Protein AF-A0A1J5NX04-F1 (afdb_monomer_lite)

Structure (mmCIF, N/CA/C/O backbone):
data_AF-A0A1J5NX04-F1
#
_entry.id   AF-A0A1J5NX04-F1
#
loop_
_atom_site.group_PDB
_atom_site.id
_atom_site.type_symbol
_atom_site.label_atom_id
_atom_site.label_alt_id
_atom_site.label_comp_id
_atom_site.label_asym_id
_atom_site.label_entity_id
_atom_site.label_seq_id
_atom_site.pdbx_PDB_ins_code
_atom_site.Cartn_x
_atom_site.Cartn_y
_atom_site.Cartn_z
_atom_site.occupancy
_atom_site.B_iso_or_equiv
_atom_site.auth_seq_id
_atom_site.auth_comp_id
_atom_site.auth_asym_id
_atom_site.auth_atom_id
_atom_site.pdbx_PDB_model_num
ATOM 1 N N . MET A 1 1 ? -6.280 16.017 -0.930 1.00 53.91 1 MET A N 1
ATOM 2 C CA . MET A 1 1 ? -5.354 16.334 -2.047 1.00 53.91 1 MET A CA 1
ATOM 3 C C . MET A 1 1 ? -6.090 16.039 -3.353 1.00 53.91 1 MET A C 1
ATOM 5 O O . MET A 1 1 ? -6.851 15.087 -3.357 1.00 53.91 1 MET A O 1
ATOM 9 N N . PHE A 1 2 ? -5.974 16.855 -4.407 1.00 63.88 2 PHE A N 1
ATOM 10 C CA . PHE A 1 2 ? -6.762 16.736 -5.662 1.00 63.88 2 PHE A CA 1
ATOM 11 C C . PHE A 1 2 ? -8.301 16.775 -5.528 1.00 63.88 2 PHE A C 1
ATOM 13 O O . PHE A 1 2 ? -9.007 16.294 -6.404 1.00 63.88 2 PHE A O 1
ATOM 20 N N . GLY A 1 3 ? -8.837 17.339 -4.442 1.00 68.88 3 GLY A N 1
ATOM 21 C CA . GLY A 1 3 ? -10.289 17.465 -4.245 1.00 68.88 3 GLY A CA 1
ATOM 22 C C . GLY A 1 3 ? -11.027 16.170 -3.881 1.00 68.88 3 GLY A C 1
ATOM 23 O O . GLY A 1 3 ? -12.219 16.233 -3.603 1.00 68.88 3 GLY A O 1
ATOM 24 N N . ALA A 1 4 ? -10.340 15.023 -3.823 1.00 79.12 4 ALA A N 1
ATOM 25 C CA . ALA A 1 4 ? -10.936 13.789 -3.326 1.00 79.12 4 ALA A CA 1
ATOM 26 C C . ALA A 1 4 ? -11.028 13.789 -1.796 1.00 79.12 4 ALA A C 1
ATOM 28 O O . ALA A 1 4 ? -10.157 14.305 -1.086 1.00 79.12 4 ALA A O 1
ATOM 29 N N . ASP A 1 5 ? -12.097 13.177 -1.307 1.00 87.00 5 ASP A N 1
ATOM 30 C CA . ASP A 1 5 ? -12.452 13.078 0.101 1.00 87.00 5 ASP A CA 1
ATOM 31 C C . ASP A 1 5 ? -13.082 11.705 0.397 1.00 87.00 5 ASP A C 1
ATOM 33 O O . ASP A 1 5 ? -13.092 10.796 -0.437 1.00 87.00 5 ASP A O 1
ATOM 37 N N . ALA A 1 6 ? -13.619 11.538 1.603 1.00 90.94 6 ALA A N 1
ATOM 38 C CA . ALA A 1 6 ? -14.271 10.299 2.011 1.00 90.94 6 ALA A CA 1
ATOM 39 C C . ALA A 1 6 ? -15.499 9.929 1.152 1.00 90.94 6 ALA A C 1
ATOM 41 O O . ALA A 1 6 ? -15.881 8.759 1.118 1.00 90.94 6 ALA A O 1
ATOM 42 N N . SER A 1 7 ? -16.144 10.888 0.477 1.00 93.19 7 SER A N 1
ATOM 43 C CA . SER A 1 7 ? -17.283 10.601 -0.403 1.00 93.19 7 SER A CA 1
ATOM 44 C C . SER A 1 7 ? -16.832 9.893 -1.682 1.00 93.19 7 SER A C 1
ATOM 46 O O . SER A 1 7 ? -17.434 8.891 -2.062 1.00 93.19 7 SER A O 1
ATOM 48 N N . HIS A 1 8 ? -15.707 10.319 -2.263 1.00 93.75 8 HIS A N 1
ATOM 49 C CA . HIS A 1 8 ? -15.108 9.691 -3.444 1.00 93.75 8 HIS A CA 1
ATOM 50 C C . HIS A 1 8 ? -14.644 8.258 -3.153 1.00 93.75 8 HIS A C 1
ATOM 52 O O . HIS A 1 8 ? -14.870 7.349 -3.957 1.00 93.75 8 HIS A O 1
ATOM 58 N N . LEU A 1 9 ? -14.055 8.034 -1.970 1.00 94.44 9 LEU A N 1
ATOM 59 C CA . LEU A 1 9 ? -13.719 6.687 -1.509 1.00 94.44 9 LEU A CA 1
ATOM 60 C C . LEU A 1 9 ? -14.971 5.802 -1.456 1.00 94.44 9 LEU A C 1
ATOM 62 O O . LEU A 1 9 ? -14.966 4.707 -2.010 1.00 94.44 9 LEU A O 1
ATOM 66 N N . ARG A 1 10 ? -16.052 6.273 -0.817 1.00 95.75 10 ARG A N 1
ATOM 67 C CA . ARG A 1 10 ? -17.304 5.505 -0.696 1.00 95.75 10 ARG A CA 1
ATOM 68 C C . ARG A 1 10 ? -17.903 5.169 -2.058 1.00 95.75 10 ARG A C 1
ATOM 70 O O . ARG A 1 10 ? -18.235 4.014 -2.288 1.00 95.75 10 ARG A O 1
ATOM 77 N N . GLN A 1 11 ? -17.946 6.132 -2.977 1.00 94.69 11 GLN A N 1
ATOM 78 C CA . GLN A 1 11 ? -18.421 5.907 -4.347 1.00 94.69 11 GLN A CA 1
ATOM 79 C C . GLN A 1 11 ? -17.613 4.822 -5.068 1.00 94.69 11 GLN A C 1
ATOM 81 O O . GLN A 1 11 ? -18.185 3.931 -5.693 1.00 94.69 11 GLN A O 1
ATOM 86 N N . THR A 1 12 ? -16.284 4.858 -4.945 1.00 94.19 12 THR A N 1
ATOM 87 C CA . THR A 1 12 ? -15.406 3.848 -5.555 1.00 94.19 12 THR A CA 1
ATOM 88 C C . THR A 1 12 ? -15.617 2.474 -4.927 1.00 94.19 12 THR A C 1
ATOM 90 O O . THR A 1 12 ? -15.709 1.472 -5.632 1.00 94.19 12 THR A O 1
ATOM 93 N N . ILE A 1 13 ? -15.763 2.414 -3.603 1.00 96.12 13 ILE A N 1
ATOM 94 C CA . ILE A 1 13 ? -16.069 1.178 -2.879 1.00 96.12 13 ILE A CA 1
ATOM 95 C C . ILE A 1 13 ? -17.407 0.589 -3.335 1.00 96.12 13 ILE A C 1
ATOM 97 O O . ILE A 1 13 ? -17.491 -0.616 -3.570 1.00 96.12 13 ILE A O 1
ATOM 101 N N . ASP A 1 14 ? -18.442 1.411 -3.492 1.00 96.56 14 ASP A N 1
ATOM 102 C CA . ASP A 1 14 ? -19.759 0.956 -3.941 1.00 96.56 14 ASP A CA 1
ATOM 103 C C . ASP A 1 14 ? -19.719 0.460 -5.391 1.00 96.56 14 ASP A C 1
ATOM 105 O O . ASP A 1 14 ? -20.312 -0.574 -5.709 1.00 96.56 14 ASP A O 1
ATOM 109 N N . LEU A 1 15 ? -18.932 1.110 -6.254 1.00 94.62 15 LEU A N 1
ATOM 110 C CA . LEU A 1 15 ? -18.666 0.623 -7.605 1.00 94.62 15 LEU A CA 1
ATOM 111 C C . LEU A 1 15 ? -17.981 -0.750 -7.584 1.00 94.62 15 LEU A C 1
ATOM 113 O O . LEU A 1 15 ? -18.417 -1.663 -8.285 1.00 94.62 15 LEU A O 1
ATOM 117 N N . VAL A 1 16 ? -16.950 -0.934 -6.761 1.00 95.31 16 VAL A N 1
ATOM 118 C CA . VAL A 1 16 ? -16.246 -2.219 -6.630 1.00 95.31 16 VAL A CA 1
ATOM 119 C C . VAL A 1 16 ? -17.168 -3.310 -6.062 1.00 95.31 16 VAL A C 1
ATOM 121 O O . VAL A 1 16 ? -17.204 -4.428 -6.583 1.00 95.31 16 VAL A O 1
ATOM 124 N N . ARG A 1 17 ? -18.011 -2.977 -5.078 1.00 96.94 17 ARG A N 1
ATOM 125 C CA . ARG A 1 17 ? -19.049 -3.877 -4.544 1.00 96.94 17 ARG A CA 1
ATOM 126 C C . ARG A 1 17 ? -20.082 -4.268 -5.594 1.00 96.94 17 ARG A C 1
ATOM 128 O O . ARG A 1 17 ? -20.452 -5.438 -5.660 1.00 96.94 17 ARG A O 1
ATOM 135 N N . SER A 1 18 ? -20.491 -3.341 -6.463 1.00 96.56 18 SER A N 1
ATOM 136 C CA . SER A 1 18 ? -21.425 -3.626 -7.566 1.00 96.56 18 SER A CA 1
ATOM 137 C C . SER A 1 18 ? -20.877 -4.657 -8.565 1.00 96.56 18 SER A C 1
ATOM 139 O O . SER A 1 18 ? -21.641 -5.352 -9.231 1.00 96.56 18 SER A O 1
ATOM 141 N N . ARG A 1 19 ? -19.547 -4.814 -8.629 1.00 95.44 19 ARG A N 1
ATOM 142 C CA . ARG A 1 19 ? -18.850 -5.830 -9.437 1.00 95.44 19 ARG A CA 1
ATOM 143 C C . ARG A 1 19 ? -18.683 -7.171 -8.708 1.00 95.44 19 ARG A C 1
ATOM 145 O O . ARG A 1 19 ? -18.006 -8.061 -9.226 1.00 95.44 19 ARG A O 1
ATOM 152 N N . GLY A 1 20 ? -19.284 -7.323 -7.527 1.00 95.81 20 GLY A N 1
ATOM 153 C CA . GLY A 1 20 ? -19.265 -8.550 -6.731 1.00 95.81 20 GLY A CA 1
ATOM 154 C C . GLY A 1 20 ? -18.028 -8.716 -5.846 1.00 95.81 20 GLY A C 1
ATOM 155 O O . GLY A 1 20 ? -17.725 -9.837 -5.445 1.00 95.81 20 GLY A O 1
ATOM 156 N N . VAL A 1 21 ? -17.287 -7.641 -5.557 1.00 96.81 21 VAL A N 1
ATOM 157 C CA . VAL A 1 21 ? -16.108 -7.693 -4.677 1.00 96.81 21 VAL A CA 1
ATOM 158 C C . VAL A 1 21 ? -16.446 -7.140 -3.305 1.00 96.81 21 VAL A C 1
ATOM 160 O O . VAL A 1 21 ? -16.849 -5.988 -3.163 1.00 96.8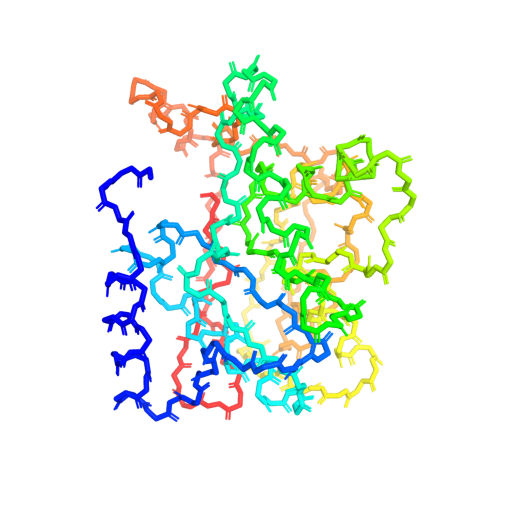1 21 VAL A O 1
ATOM 163 N N . THR A 1 22 ? -16.235 -7.948 -2.271 1.00 97.38 22 THR A N 1
ATOM 164 C CA . THR A 1 22 ? -16.376 -7.487 -0.891 1.00 97.38 22 THR A CA 1
ATOM 165 C C . THR A 1 22 ? -15.287 -6.469 -0.569 1.00 97.38 22 THR A C 1
ATOM 167 O O . THR A 1 22 ? -14.100 -6.749 -0.708 1.00 97.38 22 THR A O 1
ATOM 170 N N . VAL A 1 23 ? -15.686 -5.287 -0.112 1.00 97.88 23 VAL A N 1
ATOM 171 C CA . VAL A 1 23 ? -14.766 -4.263 0.390 1.00 97.88 23 VAL A CA 1
ATOM 172 C C . VAL A 1 23 ? -15.237 -3.831 1.765 1.00 97.88 23 VAL A C 1
ATOM 174 O O . VAL A 1 23 ? -16.395 -3.429 1.936 1.00 97.88 23 VAL A O 1
ATOM 177 N N . HIS A 1 24 ? -14.346 -3.926 2.746 1.00 98.00 24 HIS A N 1
ATOM 178 C CA . HIS A 1 24 ? -14.614 -3.556 4.128 1.00 98.00 24 HIS A CA 1
ATOM 179 C C . HIS A 1 24 ? -14.204 -2.104 4.372 1.00 98.00 24 HIS A C 1
ATOM 181 O O . HIS A 1 24 ? -13.089 -1.699 4.046 1.00 98.00 24 HIS A O 1
ATOM 187 N N . LEU A 1 25 ? -15.116 -1.320 4.941 1.00 98.12 25 LEU A N 1
ATOM 188 C CA . LEU A 1 25 ? -14.903 0.088 5.256 1.00 98.12 25 LEU A CA 1
ATOM 189 C C . LEU A 1 25 ? -15.322 0.337 6.701 1.00 98.12 25 LEU A C 1
ATOM 191 O O . LEU A 1 25 ? -16.398 -0.099 7.103 1.00 98.12 25 LEU A O 1
ATOM 195 N N . ASP A 1 26 ? -14.486 1.060 7.440 1.00 98.06 26 ASP A N 1
ATOM 196 C CA . ASP A 1 26 ? -14.760 1.549 8.791 1.00 98.06 26 ASP A CA 1
ATOM 197 C C . ASP A 1 26 ? -15.126 0.452 9.805 1.00 98.06 26 ASP A C 1
ATOM 199 O O . ASP A 1 26 ? -15.896 0.689 10.738 1.00 98.06 26 ASP A O 1
ATOM 203 N N . LYS A 1 27 ? -14.534 -0.747 9.686 1.00 98.31 27 LYS A N 1
ATOM 204 C CA . LYS A 1 27 ? -14.656 -1.757 10.748 1.00 98.31 27 LYS A CA 1
ATOM 205 C C . LYS A 1 27 ? -14.129 -1.188 12.077 1.00 98.31 27 LYS A C 1
ATOM 207 O O . LYS A 1 27 ? -13.113 -0.486 12.066 1.00 98.31 27 LYS A O 1
ATOM 212 N N . PRO A 1 28 ? -14.783 -1.487 13.218 1.00 97.38 28 PRO A N 1
ATOM 213 C CA . PRO A 1 28 ? -14.328 -1.017 14.529 1.00 97.38 28 PRO A CA 1
ATOM 214 C C . PRO A 1 28 ? -13.014 -1.678 14.963 1.00 97.38 28 PRO A C 1
ATOM 216 O O . PRO A 1 28 ? -12.236 -1.064 15.685 1.00 97.38 28 PRO A O 1
ATOM 219 N N . LYS A 1 29 ? -12.768 -2.913 14.509 1.00 98.12 29 LYS A N 1
ATOM 220 C CA . LYS A 1 29 ? -11.519 -3.663 14.669 1.00 98.12 29 LYS A CA 1
ATOM 221 C C . LYS A 1 29 ? -11.222 -4.431 13.383 1.00 98.12 29 LYS A C 1
ATOM 223 O O . LYS A 1 29 ? -12.157 -4.911 12.732 1.00 98.12 29 LYS A O 1
ATOM 228 N N . ALA A 1 30 ? -9.946 -4.518 13.027 1.00 98.38 30 ALA A N 1
ATOM 229 C CA . ALA A 1 30 ? -9.447 -5.372 11.955 1.00 98.38 30 ALA A CA 1
ATOM 230 C C . ALA A 1 30 ? -7.943 -5.593 12.137 1.00 98.38 30 ALA A C 1
ATOM 232 O O . ALA A 1 30 ? -7.229 -4.673 12.531 1.00 98.38 30 ALA A O 1
ATOM 233 N N . LYS A 1 31 ? -7.446 -6.783 11.798 1.00 98.56 31 LYS A N 1
ATOM 234 C CA . LYS A 1 31 ? -6.006 -7.089 11.863 1.00 98.56 31 LYS A CA 1
ATOM 235 C C . LYS A 1 31 ? -5.179 -6.372 10.799 1.00 98.56 31 LYS A C 1
ATOM 237 O O . LYS A 1 31 ? -3.990 -6.145 11.012 1.00 98.56 31 LYS A O 1
ATOM 242 N N . VAL A 1 32 ? -5.796 -5.998 9.680 1.00 98.75 32 VAL A N 1
ATOM 243 C CA . VAL A 1 32 ? -5.125 -5.344 8.555 1.00 98.75 32 VAL A CA 1
ATOM 244 C C . VAL A 1 32 ? -5.801 -4.015 8.215 1.00 98.75 32 VAL A C 1
ATOM 246 O O . VAL A 1 32 ? -6.982 -3.969 7.864 1.00 98.75 32 VAL A O 1
ATOM 249 N N . LEU A 1 33 ? -5.036 -2.926 8.251 1.00 98.69 33 LEU A N 1
ATOM 250 C CA . LEU A 1 33 ? -5.434 -1.654 7.652 1.00 98.69 33 LEU A CA 1
ATOM 251 C C . LEU A 1 33 ? -4.939 -1.617 6.206 1.00 98.69 33 LEU A C 1
ATOM 253 O O . LEU A 1 33 ? -3.737 -1.563 5.959 1.00 98.69 33 LEU A O 1
ATOM 257 N N . MET A 1 34 ? -5.855 -1.620 5.244 1.00 97.94 34 MET A N 1
ATOM 258 C CA . MET A 1 34 ? -5.513 -1.322 3.855 1.00 97.94 34 MET A CA 1
ATOM 259 C C . MET A 1 34 ? -5.547 0.192 3.661 1.00 97.94 34 MET A C 1
ATOM 261 O O . MET A 1 34 ? -6.549 0.833 3.981 1.00 97.94 34 MET A O 1
ATOM 265 N N . LEU A 1 35 ? -4.477 0.752 3.107 1.00 97.50 35 LEU A N 1
ATOM 266 C CA . LEU A 1 35 ? -4.465 2.113 2.587 1.00 97.50 35 LEU A CA 1
ATOM 267 C C . LEU A 1 35 ? -4.698 2.105 1.074 1.00 97.50 35 LEU A C 1
ATOM 269 O O . LEU A 1 35 ? -4.568 1.085 0.399 1.00 97.50 35 LEU A O 1
ATOM 273 N N . THR A 1 36 ? -5.030 3.269 0.537 1.00 94.12 36 THR A N 1
ATOM 274 C CA . THR A 1 36 ? -5.180 3.524 -0.898 1.00 94.12 36 THR A CA 1
ATOM 275 C C . THR A 1 36 ? -4.684 4.939 -1.185 1.00 94.12 36 THR A C 1
ATOM 277 O O . THR A 1 36 ? -4.362 5.689 -0.263 1.00 94.12 36 THR A O 1
ATOM 280 N N . THR A 1 37 ? -4.618 5.340 -2.447 1.00 91.56 37 THR A N 1
ATOM 281 C CA . THR A 1 37 ? -4.360 6.741 -2.800 1.00 91.56 37 THR A CA 1
ATOM 282 C C . THR A 1 37 ? -5.553 7.394 -3.480 1.00 91.56 37 THR A C 1
ATOM 284 O O . THR A 1 37 ? -6.405 6.716 -4.059 1.00 91.56 37 THR A O 1
ATOM 287 N N . VAL A 1 38 ? -5.594 8.729 -3.488 1.00 89.25 38 VAL A N 1
ATOM 288 C CA . VAL A 1 38 ? -6.511 9.482 -4.358 1.00 89.25 38 VAL A CA 1
ATOM 289 C C . VAL A 1 38 ? -6.406 9.023 -5.819 1.00 89.25 38 VAL A C 1
ATOM 291 O O . VAL A 1 38 ? -7.420 8.975 -6.511 1.00 89.25 38 VAL A O 1
ATOM 294 N N . LEU A 1 39 ? -5.211 8.663 -6.301 1.00 85.81 39 LEU A N 1
ATOM 295 C CA . LEU A 1 39 ? -5.043 8.180 -7.674 1.00 85.81 39 LEU A CA 1
ATOM 296 C C . LEU A 1 39 ? -5.730 6.829 -7.890 1.00 85.81 39 LEU A C 1
ATOM 298 O O . LEU A 1 39 ? -6.394 6.656 -8.908 1.00 85.81 39 LEU A O 1
ATOM 302 N N . ASP A 1 40 ? -5.666 5.917 -6.924 1.00 86.56 40 ASP A N 1
ATOM 303 C CA . ASP A 1 40 ? -6.385 4.637 -6.995 1.00 86.56 40 ASP A CA 1
ATOM 304 C C . ASP A 1 40 ? -7.904 4.836 -6.986 1.00 86.56 40 ASP A C 1
ATOM 306 O O . ASP A 1 40 ? -8.638 4.121 -7.658 1.00 86.56 40 ASP A O 1
ATOM 310 N N . ILE A 1 41 ? -8.391 5.847 -6.264 1.00 88.50 41 ILE A N 1
ATOM 311 C CA . ILE A 1 41 ? -9.822 6.167 -6.190 1.00 88.50 41 ILE A CA 1
ATOM 312 C C . ILE A 1 41 ? -10.314 6.824 -7.490 1.00 88.50 41 ILE A C 1
ATOM 314 O O . ILE A 1 41 ? -11.409 6.519 -7.965 1.00 88.50 41 ILE A O 1
ATOM 318 N N . LEU A 1 42 ? -9.528 7.732 -8.077 1.00 85.94 42 LEU A N 1
ATOM 319 C CA . LEU A 1 42 ? -9.963 8.538 -9.224 1.00 85.94 42 LEU A CA 1
ATOM 320 C C . LEU A 1 42 ? -9.596 7.939 -10.585 1.00 85.94 42 LEU A C 1
ATOM 322 O O . LEU A 1 42 ? -10.356 8.101 -11.536 1.00 85.94 42 LEU A O 1
ATOM 326 N N . LEU A 1 43 ? -8.432 7.297 -10.702 1.00 82.94 43 LEU A N 1
ATOM 327 C CA . LEU A 1 43 ? -7.841 6.896 -11.984 1.00 82.94 43 LEU A CA 1
ATOM 328 C C . LEU A 1 43 ? -7.581 5.390 -12.077 1.00 82.94 43 LEU A C 1
ATOM 330 O O . LEU A 1 43 ? -7.731 4.818 -13.155 1.00 82.94 43 LEU A O 1
ATOM 334 N N . PHE A 1 44 ? -7.211 4.743 -10.969 1.00 83.88 44 PHE A N 1
ATOM 335 C CA . PHE A 1 44 ? -6.728 3.357 -10.958 1.00 83.88 44 PHE A CA 1
ATOM 336 C C . PHE A 1 44 ? -7.581 2.444 -10.073 1.00 83.88 44 PHE A C 1
ATOM 338 O O . PHE A 1 44 ? -7.078 1.644 -9.287 1.00 83.88 44 PHE A O 1
ATOM 345 N N . GLN A 1 45 ? -8.901 2.529 -10.239 1.00 85.44 45 GLN A N 1
ATOM 346 C CA . GLN A 1 45 ? -9.880 1.795 -9.423 1.00 85.44 45 GLN A CA 1
ATOM 347 C C . GLN A 1 45 ? -9.695 0.273 -9.482 1.00 85.44 45 GLN A C 1
ATOM 349 O O . GLN A 1 45 ? -10.004 -0.438 -8.523 1.00 85.44 45 GLN A O 1
ATOM 354 N N . ASP A 1 46 ? -9.132 -0.226 -10.582 1.00 87.12 46 ASP A N 1
ATOM 355 C CA . ASP A 1 46 ? -8.811 -1.639 -10.759 1.00 87.12 46 ASP A CA 1
ATOM 356 C C . ASP A 1 46 ? -7.721 -2.119 -9.781 1.00 87.12 46 ASP A C 1
ATOM 358 O O . ASP A 1 46 ? -7.726 -3.288 -9.398 1.00 87.12 46 ASP A O 1
ATOM 362 N N . ALA A 1 47 ? -6.821 -1.235 -9.328 1.00 87.38 47 ALA A N 1
ATOM 363 C CA . ALA A 1 47 ? -5.797 -1.557 -8.331 1.00 87.38 47 ALA A CA 1
ATOM 364 C C . ALA A 1 47 ? -6.404 -1.747 -6.930 1.00 87.38 47 ALA A C 1
ATOM 366 O O . ALA A 1 47 ? -6.069 -2.709 -6.229 1.00 87.38 47 ALA A O 1
ATOM 367 N N . LEU A 1 48 ? -7.356 -0.886 -6.543 1.00 91.19 48 LEU A N 1
ATOM 368 C CA . LEU A 1 48 ? -8.120 -1.045 -5.300 1.00 91.19 48 LEU A CA 1
ATOM 369 C C . LEU A 1 48 ? -8.931 -2.343 -5.337 1.00 91.19 48 LEU A C 1
ATOM 371 O O . LEU A 1 48 ? -8.870 -3.138 -4.397 1.00 91.19 48 LEU A O 1
ATOM 375 N N . GLU A 1 49 ? -9.655 -2.584 -6.435 1.00 93.94 49 GLU A N 1
ATOM 376 C CA . GLU A 1 49 ? -10.432 -3.811 -6.631 1.00 93.94 49 GLU A CA 1
ATOM 377 C C . GLU A 1 49 ? -9.549 -5.060 -6.519 1.00 93.94 49 GLU A C 1
ATOM 379 O O . GLU A 1 49 ? -9.897 -6.015 -5.823 1.00 93.94 49 GLU A O 1
ATOM 384 N N . ALA A 1 50 ? -8.392 -5.057 -7.177 1.00 92.69 50 ALA A N 1
ATOM 385 C CA . ALA A 1 50 ? -7.464 -6.174 -7.149 1.00 92.69 50 ALA A CA 1
ATOM 386 C C . ALA A 1 50 ? -6.902 -6.457 -5.761 1.00 92.69 50 ALA A C 1
ATOM 388 O O . ALA A 1 50 ? -6.879 -7.609 -5.327 1.00 92.69 50 ALA A O 1
ATOM 389 N N . THR A 1 51 ? -6.496 -5.406 -5.052 1.00 94.25 51 THR A N 1
ATOM 390 C CA . THR A 1 51 ? -6.001 -5.525 -3.682 1.00 94.25 51 THR A CA 1
ATOM 391 C C . THR A 1 51 ? -7.084 -6.126 -2.791 1.00 94.25 51 THR A C 1
ATOM 393 O O . THR A 1 51 ? -6.835 -7.115 -2.106 1.00 94.25 51 THR A O 1
ATOM 396 N N . ALA A 1 52 ? -8.325 -5.636 -2.889 1.00 96.25 52 ALA A N 1
ATOM 397 C CA . ALA A 1 52 ? -9.455 -6.197 -2.152 1.00 96.25 52 ALA A CA 1
ATOM 398 C C . ALA A 1 52 ? -9.683 -7.686 -2.471 1.00 96.25 52 ALA A C 1
ATOM 400 O O . ALA A 1 52 ? -9.870 -8.495 -1.561 1.00 96.25 52 ALA A O 1
ATOM 401 N N . ARG A 1 53 ? -9.622 -8.085 -3.750 1.00 95.69 53 ARG A N 1
ATOM 402 C CA . ARG A 1 53 ? -9.741 -9.496 -4.165 1.00 95.69 53 ARG A CA 1
ATOM 403 C C . ARG A 1 53 ? -8.647 -10.367 -3.549 1.00 95.69 53 ARG A C 1
ATOM 405 O O . ARG A 1 53 ? -8.956 -11.460 -3.082 1.00 95.69 53 ARG A O 1
ATOM 412 N N . ILE A 1 54 ? -7.404 -9.889 -3.518 1.00 95.44 54 ILE A N 1
ATOM 413 C CA . ILE A 1 54 ? -6.268 -10.607 -2.924 1.00 95.44 54 ILE A CA 1
ATOM 414 C C . ILE A 1 54 ? -6.466 -10.773 -1.418 1.00 95.44 54 ILE A C 1
ATOM 416 O O . ILE A 1 54 ? -6.372 -11.893 -0.919 1.00 95.44 54 ILE A O 1
ATOM 420 N N . LEU A 1 55 ? -6.804 -9.696 -0.702 1.00 97.25 55 LEU A N 1
ATOM 421 C CA . LEU A 1 55 ? -7.021 -9.740 0.747 1.00 97.25 55 LEU A CA 1
ATOM 422 C C . LEU A 1 55 ? -8.191 -10.668 1.119 1.00 97.25 55 LEU A C 1
ATOM 424 O O . LEU A 1 55 ? -8.084 -11.448 2.067 1.00 97.25 55 LEU A O 1
ATOM 428 N N . ASN A 1 56 ? -9.274 -10.649 0.334 1.00 97.19 56 ASN A N 1
ATOM 429 C CA . ASN A 1 56 ? -10.419 -11.547 0.507 1.00 97.19 56 ASN A CA 1
ATOM 430 C C . ASN A 1 56 ? -10.070 -13.009 0.213 1.00 97.19 56 ASN A C 1
ATOM 432 O O . ASN A 1 56 ? -10.448 -13.894 0.977 1.00 97.19 56 ASN A O 1
ATOM 436 N N . ALA A 1 57 ? -9.353 -13.280 -0.882 1.00 95.50 57 ALA A N 1
ATOM 437 C CA . ALA A 1 57 ? -8.923 -14.632 -1.241 1.00 95.50 57 ALA A CA 1
ATOM 438 C C . ALA A 1 57 ? -7.953 -15.206 -0.202 1.00 95.50 57 ALA A C 1
ATOM 440 O O . ALA A 1 57 ? -8.001 -16.394 0.106 1.00 95.50 57 ALA A O 1
ATOM 441 N N . ALA A 1 58 ? -7.124 -14.344 0.382 1.00 96.69 58 ALA A N 1
ATOM 442 C CA . ALA A 1 58 ? -6.281 -14.658 1.518 1.00 96.69 58 ALA A CA 1
ATOM 443 C C . ALA A 1 58 ? -7.060 -14.709 2.842 1.00 96.69 58 ALA A C 1
ATOM 445 O O . ALA A 1 58 ? -6.433 -14.858 3.881 1.00 96.69 58 ALA A O 1
ATOM 446 N N . GLY A 1 59 ? -8.385 -14.543 2.875 1.00 96.81 59 GLY A N 1
ATOM 447 C CA . GLY A 1 59 ? -9.186 -14.584 4.105 1.00 96.81 59 GLY A CA 1
ATOM 448 C C . GLY A 1 59 ? -8.664 -13.672 5.220 1.00 96.81 59 GLY A C 1
ATOM 449 O O . GLY A 1 59 ? -8.713 -14.056 6.387 1.00 96.81 59 GLY A O 1
ATOM 450 N N . LEU A 1 60 ? -8.072 -12.527 4.868 1.00 97.94 60 LEU A N 1
ATOM 451 C CA . LEU A 1 60 ? -7.531 -11.584 5.842 1.00 97.94 60 LEU A CA 1
ATOM 452 C C . LEU A 1 60 ? -8.664 -10.786 6.488 1.00 97.94 60 LEU A C 1
ATOM 454 O O . LEU A 1 60 ? -9.658 -10.451 5.847 1.00 97.94 60 LEU A O 1
ATOM 458 N N . ASP A 1 61 ? -8.497 -10.451 7.763 1.00 98.31 61 ASP A N 1
ATOM 459 C CA . ASP A 1 61 ? -9.396 -9.543 8.467 1.00 98.31 61 ASP A CA 1
ATOM 460 C C . ASP A 1 61 ? -8.950 -8.095 8.231 1.00 98.31 61 ASP A C 1
ATOM 462 O O . ASP A 1 61 ? -8.087 -7.584 8.946 1.00 98.31 61 ASP A O 1
ATOM 466 N N . TRP A 1 62 ? -9.498 -7.453 7.196 1.00 98.62 62 TRP A N 1
ATOM 467 C CA . TRP A 1 62 ? -9.026 -6.149 6.729 1.00 98.62 62 TRP A CA 1
ATOM 468 C C . TRP A 1 62 ?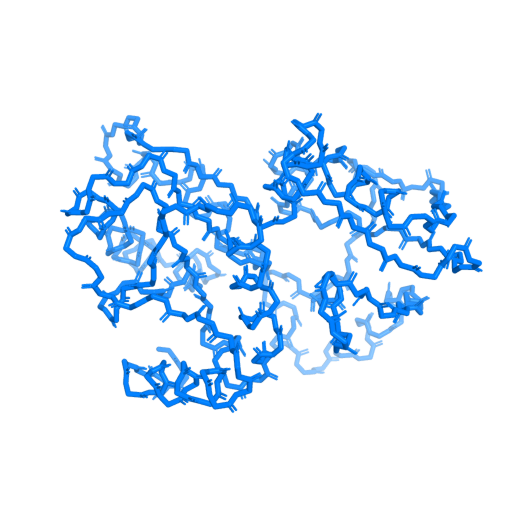 -10.122 -5.081 6.657 1.00 98.62 62 TRP A C 1
ATOM 470 O O . TRP A 1 62 ? -11.314 -5.389 6.591 1.00 98.62 62 TRP A O 1
ATOM 480 N N . THR A 1 63 ? -9.716 -3.809 6.665 1.00 98.62 63 THR A N 1
ATOM 481 C CA . THR A 1 63 ? -10.598 -2.657 6.424 1.00 98.62 63 THR A CA 1
ATOM 482 C C . THR A 1 63 ? -9.848 -1.487 5.790 1.00 98.62 63 THR A C 1
ATOM 484 O O . THR A 1 63 ? -8.663 -1.288 6.047 1.00 98.62 63 THR A O 1
ATOM 487 N N . LEU A 1 64 ? -10.563 -0.672 5.014 1.00 98.00 64 LEU A N 1
ATOM 488 C CA . LEU A 1 64 ? -10.227 0.733 4.756 1.00 98.00 64 LEU A CA 1
ATOM 489 C C . LEU A 1 64 ? -10.804 1.617 5.873 1.00 98.00 64 LEU A C 1
ATOM 491 O O . LEU A 1 64 ? -11.748 1.213 6.562 1.00 98.00 64 LEU A O 1
ATOM 495 N N . ARG A 1 65 ? -10.277 2.836 6.028 1.00 97.12 65 ARG A N 1
ATOM 496 C CA . ARG A 1 65 ? -10.770 3.841 6.987 1.00 97.12 65 ARG A CA 1
ATOM 497 C C . ARG A 1 65 ? -11.072 5.154 6.280 1.00 97.12 65 ARG A C 1
ATOM 499 O O . ARG A 1 65 ? -10.170 5.795 5.752 1.00 97.12 65 ARG A O 1
ATOM 506 N N . SER A 1 66 ? -12.327 5.592 6.270 1.00 95.12 66 SER A N 1
ATOM 507 C CA . SER A 1 66 ? -12.754 6.783 5.521 1.00 95.12 66 SER A CA 1
ATOM 508 C C . SER A 1 66 ? -12.092 8.086 5.983 1.00 95.12 66 SER A C 1
ATOM 510 O O . SER A 1 66 ? -12.002 9.034 5.208 1.00 95.12 66 SER A O 1
ATOM 512 N N . ASN A 1 67 ? -11.576 8.120 7.211 1.00 92.25 67 ASN A N 1
ATOM 513 C CA . ASN A 1 67 ? -10.859 9.241 7.823 1.00 92.25 67 ASN A CA 1
ATOM 514 C C . ASN A 1 67 ? -9.325 9.043 7.904 1.00 92.25 67 ASN A C 1
ATOM 516 O O . ASN A 1 67 ? -8.656 9.816 8.589 1.00 92.25 67 ASN A O 1
ATOM 520 N N . GLY A 1 68 ? -8.766 8.028 7.236 1.00 92.00 68 GLY A N 1
ATOM 521 C CA . GLY A 1 68 ? -7.318 7.775 7.202 1.00 92.00 68 GLY A CA 1
ATOM 522 C C . GLY A 1 68 ? -6.897 6.757 6.146 1.00 92.00 68 GLY A C 1
ATOM 523 O O . GLY A 1 68 ? -6.036 5.924 6.405 1.00 92.00 68 GLY A O 1
ATOM 524 N N . TYR A 1 69 ? -7.537 6.796 4.976 1.00 93.62 69 TYR A N 1
ATOM 525 C CA . TYR A 1 69 ? -7.241 5.895 3.862 1.00 93.62 69 TYR A CA 1
ATOM 526 C C . TYR A 1 69 ? -6.025 6.334 3.044 1.00 93.62 69 TYR A C 1
ATOM 528 O O . TYR A 1 69 ? -5.439 5.502 2.361 1.00 93.62 69 TYR A O 1
ATOM 536 N N . GLU A 1 70 ? -5.703 7.632 3.056 1.00 94.38 70 GLU A N 1
ATOM 537 C CA . GLU A 1 70 ? -4.764 8.238 2.115 1.00 94.38 70 GLU A CA 1
ATOM 538 C C . GLU A 1 70 ? -3.316 7.911 2.476 1.00 94.38 70 GLU A C 1
ATOM 540 O O . GLU A 1 70 ? -2.788 8.393 3.477 1.00 94.38 70 GLU A O 1
ATOM 545 N N . ALA A 1 71 ? -2.668 7.123 1.622 1.00 93.88 71 ALA A N 1
ATOM 546 C CA . ALA A 1 71 ? -1.270 6.745 1.781 1.00 93.88 71 ALA A CA 1
ATOM 547 C C . ALA A 1 71 ? -0.297 7.783 1.193 1.00 93.88 71 ALA A C 1
ATOM 549 O O . ALA A 1 71 ? 0.870 7.843 1.588 1.00 93.88 71 ALA A O 1
ATOM 550 N N . ALA A 1 72 ? -0.732 8.584 0.217 1.00 91.06 72 ALA A N 1
ATOM 551 C CA . ALA A 1 72 ? 0.116 9.536 -0.480 1.00 91.06 72 ALA A CA 1
ATOM 552 C C . ALA A 1 72 ? 0.619 10.631 0.464 1.00 91.06 72 ALA A C 1
ATOM 554 O O . ALA A 1 72 ? -0.069 11.607 0.765 1.00 91.06 72 ALA A O 1
ATOM 555 N N . ASN A 1 73 ? 1.881 10.513 0.865 1.00 92.62 73 ASN A N 1
ATOM 556 C CA . ASN A 1 73 ? 2.536 11.543 1.653 1.00 92.62 73 ASN A CA 1
ATOM 557 C C . ASN A 1 73 ? 3.181 12.619 0.761 1.00 92.62 73 ASN A C 1
ATOM 559 O O . ASN A 1 73 ? 4.339 12.517 0.349 1.00 92.62 73 ASN A O 1
ATOM 563 N N . PHE A 1 74 ? 2.419 13.669 0.462 1.00 90.00 74 PHE A N 1
ATOM 564 C CA . PHE A 1 74 ? 2.921 14.797 -0.325 1.00 90.00 74 PHE A CA 1
ATOM 565 C C . PHE A 1 74 ? 3.874 15.707 0.443 1.00 90.00 74 PHE A C 1
ATOM 567 O O . PHE A 1 74 ? 4.686 16.367 -0.195 1.00 90.00 74 PHE A O 1
ATOM 574 N N . GLY A 1 75 ? 3.835 15.695 1.778 1.00 92.19 75 GLY A N 1
ATOM 575 C CA . GLY A 1 75 ? 4.839 16.375 2.592 1.00 92.19 75 GLY A CA 1
ATOM 576 C C . GLY A 1 75 ? 6.228 15.784 2.367 1.00 92.19 75 GLY A C 1
ATOM 577 O O . GLY A 1 75 ? 7.163 16.532 2.103 1.00 92.19 75 GLY A O 1
ATOM 578 N N . LEU A 1 76 ? 6.342 14.450 2.341 1.00 91.25 76 LEU A N 1
ATOM 579 C CA . LEU A 1 76 ? 7.593 13.770 1.996 1.00 91.25 76 LEU A CA 1
ATOM 580 C C . LEU A 1 76 ? 8.012 14.084 0.552 1.00 91.25 76 LEU A C 1
ATOM 582 O O . LEU A 1 76 ? 9.186 14.323 0.285 1.00 91.25 76 LEU A O 1
ATOM 586 N N . LEU A 1 77 ? 7.057 14.106 -0.385 1.00 88.94 77 LEU A N 1
ATOM 587 C CA . LEU A 1 77 ? 7.338 14.421 -1.789 1.00 88.94 77 LEU A CA 1
ATOM 588 C C . LEU A 1 77 ? 7.890 15.844 -1.976 1.00 88.94 77 LEU A C 1
ATOM 590 O O . LEU A 1 77 ? 8.796 16.038 -2.781 1.00 88.94 77 LEU A O 1
ATOM 594 N N . SER A 1 78 ? 7.331 16.828 -1.267 1.00 90.00 78 SER A N 1
ATOM 595 C CA . SER A 1 78 ? 7.692 18.244 -1.396 1.00 90.00 78 SER A CA 1
ATOM 596 C C . SER A 1 78 ? 8.733 18.723 -0.381 1.00 90.00 78 SER A C 1
ATOM 598 O O . SER A 1 78 ? 9.089 19.897 -0.408 1.00 90.00 78 SER A O 1
ATOM 600 N N . GLY A 1 79 ? 9.186 17.862 0.535 1.00 91.06 79 GLY A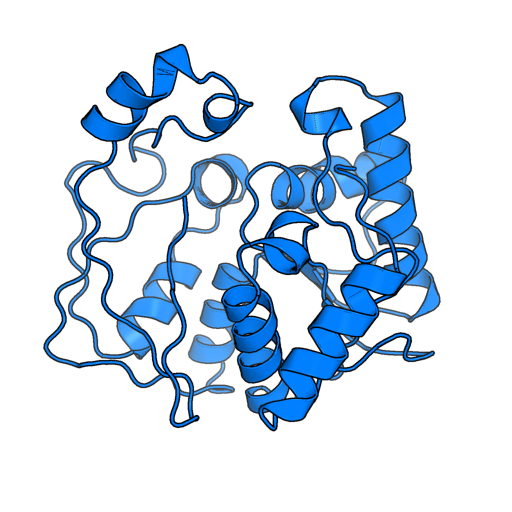 N 1
ATOM 601 C CA . GLY A 1 79 ? 10.092 18.235 1.627 1.00 91.06 79 GLY A CA 1
ATOM 602 C C . GLY A 1 79 ? 9.455 19.130 2.698 1.00 91.06 79 GLY A C 1
ATOM 603 O O . GLY A 1 79 ? 10.155 19.895 3.353 1.00 91.06 79 GLY A O 1
ATOM 604 N N . VAL A 1 80 ? 8.129 19.076 2.868 1.00 94.62 80 VAL A N 1
ATOM 605 C CA . VAL A 1 80 ? 7.394 19.848 3.885 1.00 94.62 80 VAL A CA 1
ATOM 606 C C . VAL A 1 80 ? 7.093 18.940 5.076 1.00 94.62 80 VAL A C 1
ATOM 608 O O . VAL A 1 80 ? 6.068 18.255 5.119 1.00 94.62 80 VAL A O 1
ATOM 611 N N . GLU A 1 81 ? 7.995 18.959 6.055 1.00 94.38 81 GLU A N 1
ATOM 612 C CA . GLU A 1 81 ? 8.003 18.055 7.212 1.00 94.38 81 GLU A CA 1
ATOM 613 C C . GLU A 1 81 ? 6.696 18.088 8.019 1.00 94.38 81 GLU A C 1
ATOM 615 O O . GLU A 1 81 ? 6.147 17.046 8.365 1.00 94.38 81 GLU A O 1
ATOM 620 N N . GLU A 1 82 ? 6.130 19.271 8.267 1.00 95.94 82 GLU A N 1
ATOM 621 C CA . GLU A 1 82 ? 4.884 19.393 9.035 1.00 95.94 82 GLU A CA 1
ATOM 622 C C . GLU A 1 82 ? 3.706 18.693 8.332 1.00 95.94 82 GLU A C 1
ATOM 624 O O . GLU A 1 82 ? 2.875 18.045 8.968 1.00 95.94 82 GLU A O 1
ATOM 629 N N . THR A 1 83 ? 3.653 18.774 6.999 1.00 95.06 83 THR A N 1
ATOM 630 C CA . THR A 1 83 ? 2.634 18.075 6.200 1.00 95.06 83 THR A CA 1
ATOM 631 C C . THR A 1 83 ? 2.888 16.571 6.197 1.00 95.06 83 THR A C 1
ATOM 633 O O . THR A 1 83 ? 1.939 15.790 6.265 1.00 95.06 83 THR A O 1
ATOM 636 N N . GLN A 1 84 ? 4.159 16.161 6.160 1.00 95.12 84 GLN A N 1
ATOM 637 C CA . GLN A 1 84 ? 4.541 14.756 6.231 1.00 95.12 84 GLN A CA 1
ATOM 638 C C . GLN A 1 84 ? 4.088 14.129 7.545 1.00 95.12 84 GLN A C 1
ATOM 640 O O . GLN A 1 84 ? 3.414 13.099 7.510 1.00 95.12 84 GLN A O 1
ATOM 645 N N . LYS A 1 85 ? 4.414 14.770 8.673 1.00 96.12 85 LYS A N 1
ATOM 646 C CA . LYS A 1 85 ? 4.051 14.313 10.019 1.00 96.12 85 LYS A CA 1
ATOM 647 C C . LYS A 1 85 ? 2.542 14.178 10.161 1.00 96.12 85 LYS A C 1
ATOM 649 O O . LYS A 1 85 ? 2.068 13.087 10.450 1.00 96.12 85 LYS A O 1
ATOM 654 N N . LYS A 1 86 ? 1.780 15.222 9.814 1.00 95.50 86 LYS A N 1
ATOM 655 C CA . LYS A 1 86 ? 0.307 15.198 9.880 1.00 95.50 86 LYS A CA 1
ATOM 656 C C . LYS A 1 86 ? -0.313 14.042 9.086 1.00 95.50 86 LYS A C 1
ATOM 658 O O . LYS A 1 86 ? -1.240 13.396 9.571 1.00 95.50 86 LYS A O 1
ATOM 663 N N . ALA A 1 87 ? 0.175 13.780 7.871 1.00 95.06 87 ALA A N 1
ATOM 664 C CA . ALA A 1 87 ? -0.339 12.691 7.039 1.00 95.06 87 ALA A CA 1
ATOM 665 C C . ALA A 1 87 ? -0.002 11.309 7.626 1.00 95.06 87 ALA A C 1
ATOM 667 O O . ALA A 1 87 ? -0.876 10.448 7.727 1.00 95.06 87 ALA A O 1
ATOM 668 N N . THR A 1 88 ? 1.243 11.111 8.063 1.00 96.56 88 THR A N 1
ATOM 669 C CA . THR A 1 88 ? 1.696 9.851 8.665 1.00 96.56 88 THR A CA 1
ATOM 670 C C . THR A 1 88 ? 1.008 9.580 10.012 1.00 96.56 88 THR A C 1
ATOM 672 O O . THR A 1 88 ? 0.525 8.470 10.235 1.00 96.56 88 THR A O 1
ATOM 675 N N . GLU A 1 89 ? 0.858 10.587 10.879 1.00 96.44 89 GLU A N 1
ATOM 676 C CA . GLU A 1 89 ? 0.131 10.482 12.156 1.00 96.44 89 GLU A CA 1
ATOM 677 C C . GLU A 1 89 ? -1.331 10.077 11.962 1.00 96.44 89 GLU A C 1
ATOM 679 O O . GLU A 1 89 ? -1.854 9.264 12.724 1.00 96.44 89 GLU A O 1
ATOM 684 N N . ALA A 1 90 ? -2.003 10.608 10.934 1.00 96.00 90 ALA A N 1
ATOM 685 C CA . ALA A 1 90 ? -3.392 10.263 10.653 1.00 96.00 90 ALA A CA 1
ATOM 686 C C . ALA A 1 90 ? -3.562 8.763 10.365 1.00 96.00 90 ALA A C 1
ATOM 688 O O . ALA A 1 90 ? -4.499 8.147 10.878 1.00 96.00 90 ALA A O 1
ATOM 689 N N . VAL A 1 91 ? -2.636 8.178 9.600 1.00 97.38 91 VAL A N 1
ATOM 690 C CA . VAL A 1 91 ? -2.601 6.740 9.299 1.00 97.38 91 VAL A CA 1
ATOM 691 C C . VAL A 1 91 ? -2.274 5.924 10.547 1.00 97.38 91 VAL A C 1
ATOM 693 O O . VAL A 1 91 ? -3.008 4.987 10.864 1.00 97.38 91 VAL A O 1
ATOM 696 N N . ILE A 1 92 ? -1.221 6.295 11.287 1.00 97.94 92 ILE A N 1
ATOM 697 C CA . ILE A 1 92 ? -0.814 5.595 12.517 1.00 97.94 92 ILE A CA 1
ATOM 698 C C . ILE A 1 92 ? -1.976 5.567 13.509 1.00 97.94 92 ILE A C 1
ATOM 700 O O . ILE A 1 92 ? -2.337 4.504 14.004 1.00 97.94 92 ILE A O 1
ATOM 704 N N . ARG A 1 93 ? -2.629 6.709 13.742 1.00 97.88 93 ARG A N 1
ATOM 705 C CA . ARG A 1 93 ? -3.790 6.803 14.632 1.00 97.88 93 ARG A CA 1
ATOM 706 C C . ARG A 1 93 ? -4.908 5.850 14.212 1.00 97.88 93 ARG A C 1
ATOM 708 O O . ARG A 1 93 ? -5.481 5.189 15.069 1.00 97.88 93 ARG A O 1
ATOM 715 N N . GLN A 1 94 ? -5.210 5.747 12.915 1.00 98.06 94 GLN A N 1
ATOM 716 C CA . GLN A 1 94 ? -6.226 4.805 12.435 1.00 98.06 94 GLN A CA 1
ATOM 717 C C . GLN A 1 94 ? -5.828 3.342 12.629 1.00 98.06 94 GLN A C 1
ATOM 719 O O . GLN A 1 94 ? -6.682 2.540 13.001 1.00 98.06 94 GLN A O 1
ATOM 724 N N . ALA A 1 95 ? -4.559 2.996 12.415 1.00 98.31 95 ALA A N 1
ATOM 725 C CA . ALA A 1 95 ? -4.060 1.648 12.666 1.00 98.31 95 ALA A CA 1
ATOM 726 C C . ALA A 1 95 ? -4.168 1.276 14.157 1.00 98.31 95 ALA A C 1
ATOM 728 O O . ALA A 1 95 ? -4.625 0.181 14.482 1.00 98.31 95 ALA A O 1
ATOM 729 N N . LEU A 1 96 ? -3.831 2.209 15.056 1.00 98.12 96 LEU A N 1
ATOM 730 C CA . LEU A 1 96 ? -3.954 2.025 16.505 1.00 98.12 96 LEU A CA 1
ATOM 731 C C . LEU A 1 96 ? -5.413 1.890 16.957 1.00 98.12 96 LEU A C 1
ATOM 733 O O . LEU A 1 96 ? -5.727 1.010 17.747 1.00 98.12 96 LEU A O 1
ATOM 737 N N . GLU A 1 97 ? -6.322 2.726 16.446 1.00 98.12 97 GLU A N 1
ATOM 738 C CA . GLU A 1 97 ? -7.746 2.685 16.821 1.00 98.12 97 GLU A CA 1
ATOM 739 C C . GLU A 1 97 ? -8.377 1.301 16.581 1.00 98.12 97 GLU A C 1
ATOM 741 O O . GLU A 1 97 ? -9.200 0.835 17.381 1.00 98.12 97 GLU A O 1
ATOM 746 N N . ILE A 1 98 ? -7.972 0.618 15.506 1.00 98.25 98 ILE A N 1
ATOM 747 C CA . ILE A 1 98 ? -8.532 -0.682 15.118 1.00 98.25 98 ILE A CA 1
ATOM 748 C C . ILE A 1 98 ? -7.730 -1.895 15.617 1.00 98.25 98 ILE A C 1
ATOM 750 O O . ILE A 1 98 ? -8.113 -3.018 15.290 1.00 98.25 98 ILE A O 1
ATOM 754 N N . ASP A 1 99 ? -6.671 -1.682 16.408 1.00 98.06 99 ASP A N 1
ATOM 755 C CA . ASP A 1 99 ? -5.676 -2.694 16.808 1.00 98.06 99 ASP A CA 1
ATOM 756 C C . ASP A 1 99 ? -5.101 -3.473 15.610 1.00 98.06 99 ASP A C 1
ATOM 758 O O . ASP A 1 99 ? -5.026 -4.707 15.623 1.00 98.06 99 ASP A O 1
ATOM 762 N N . ALA A 1 100 ? -4.732 -2.754 14.545 1.00 98.50 100 ALA A N 1
ATOM 763 C CA . ALA A 1 100 ? -4.115 -3.368 13.377 1.00 98.50 100 ALA A CA 1
ATOM 764 C C . ALA A 1 100 ? -2.760 -3.984 13.750 1.00 98.50 100 ALA A C 1
ATOM 766 O O . ALA A 1 100 ? -1.949 -3.367 14.435 1.00 98.50 100 ALA A O 1
ATOM 767 N N . GLU A 1 101 ? -2.491 -5.179 13.235 1.00 98.56 101 GLU A N 1
ATOM 768 C CA . GLU A 1 101 ? -1.178 -5.832 13.306 1.00 98.56 101 GLU A CA 1
ATOM 769 C C . GLU A 1 101 ? -0.339 -5.519 12.059 1.00 98.56 101 GLU A C 1
ATOM 771 O O . GLU A 1 101 ? 0.884 -5.677 12.047 1.00 98.56 101 GLU A O 1
ATOM 776 N N . MET A 1 102 ? -1.001 -5.070 10.990 1.00 98.56 102 MET A N 1
ATOM 777 C CA . MET A 1 102 ? -0.398 -4.822 9.691 1.00 98.56 102 MET A CA 1
ATOM 778 C C . MET A 1 102 ? -1.090 -3.662 8.970 1.00 98.56 102 MET A C 1
ATOM 780 O O . MET A 1 102 ? -2.317 -3.571 8.944 1.00 98.56 102 MET A O 1
ATOM 784 N N . VAL A 1 103 ? -0.298 -2.806 8.333 1.00 98.56 103 VAL A N 1
ATOM 785 C CA . VAL A 1 103 ? -0.751 -1.751 7.426 1.00 98.56 103 VAL A CA 1
ATOM 786 C C . VAL A 1 103 ? -0.214 -2.043 6.029 1.00 98.56 103 VAL A C 1
ATOM 788 O O . VAL A 1 103 ? 0.995 -2.176 5.837 1.00 98.56 103 VAL A O 1
ATOM 791 N N . ILE A 1 104 ? -1.120 -2.137 5.058 1.00 97.94 104 ILE A N 1
ATOM 792 C CA . ILE A 1 104 ? -0.795 -2.373 3.651 1.00 97.94 104 ILE A CA 1
ATOM 793 C C . ILE A 1 104 ? -0.809 -1.054 2.903 1.00 97.94 104 ILE A C 1
ATOM 795 O O . ILE A 1 104 ? -1.818 -0.347 2.876 1.00 97.94 104 ILE A O 1
ATOM 799 N N . VAL A 1 105 ? 0.320 -0.747 2.281 1.00 95.94 105 VAL A N 1
ATOM 800 C CA . VAL A 1 105 ? 0.531 0.464 1.501 1.00 95.94 105 VAL A CA 1
ATOM 801 C C . VAL A 1 105 ? 0.361 0.137 0.009 1.00 95.94 105 VAL A C 1
ATOM 803 O O . VAL A 1 105 ? 0.904 -0.875 -0.449 1.00 95.94 105 VAL A O 1
ATOM 806 N N . PRO A 1 106 ? -0.379 0.956 -0.765 1.00 90.00 106 PRO A N 1
ATOM 807 C CA . PRO A 1 106 ? -0.490 0.783 -2.213 1.00 90.00 106 PRO A CA 1
ATOM 808 C C . PRO A 1 106 ? 0.855 1.030 -2.911 1.00 90.00 106 PRO A C 1
ATOM 810 O O . PRO A 1 106 ? 1.781 1.593 -2.321 1.00 90.00 106 PRO A O 1
ATOM 813 N N . GLU A 1 107 ? 0.946 0.655 -4.189 1.00 82.75 107 GLU A N 1
ATOM 814 C CA . GLU A 1 107 ? 2.124 0.900 -5.032 1.00 82.75 107 GLU A CA 1
ATOM 815 C C . GLU A 1 107 ? 2.322 2.406 -5.263 1.00 82.75 107 GLU A C 1
ATOM 817 O O . GLU A 1 107 ? 1.837 3.007 -6.217 1.00 82.75 107 GLU A O 1
ATOM 822 N N . CYS A 1 108 ? 3.013 3.050 -4.326 1.00 84.62 108 CYS A N 1
ATOM 823 C CA . CYS A 1 108 ? 3.234 4.483 -4.323 1.00 84.62 108 CYS A CA 1
ATOM 824 C C . CYS A 1 108 ? 4.619 4.798 -3.747 1.00 84.62 108 CYS A C 1
ATOM 826 O O . CYS A 1 108 ? 4.913 4.542 -2.576 1.00 84.62 108 CYS A O 1
ATOM 828 N N . GLY A 1 109 ? 5.473 5.418 -4.567 1.00 81.69 109 GLY A N 1
ATOM 829 C CA . GLY A 1 109 ? 6.886 5.635 -4.239 1.00 81.69 109 GLY A CA 1
ATOM 830 C C . GLY A 1 109 ? 7.156 6.549 -3.035 1.00 81.69 109 GLY A C 1
ATOM 831 O O . GLY A 1 109 ? 8.262 6.543 -2.501 1.00 81.69 109 GLY A O 1
ATOM 832 N N . HIS A 1 110 ? 6.182 7.340 -2.588 1.00 89.12 110 HIS A N 1
ATOM 833 C CA . HIS A 1 110 ? 6.313 8.148 -1.369 1.00 89.12 110 HIS A CA 1
ATOM 834 C C . HIS A 1 110 ? 5.530 7.581 -0.183 1.00 89.12 110 HIS A C 1
ATOM 836 O O . HIS A 1 110 ? 5.892 7.877 0.948 1.00 89.12 110 HIS A O 1
ATOM 842 N N . ALA A 1 111 ? 4.511 6.747 -0.399 1.00 91.69 111 ALA A N 1
ATOM 843 C CA . ALA A 1 111 ? 3.730 6.184 0.698 1.00 91.69 111 ALA A CA 1
ATOM 844 C C . ALA A 1 111 ? 4.531 5.150 1.503 1.00 91.69 111 ALA A C 1
ATOM 846 O O . ALA A 1 111 ? 4.588 5.230 2.729 1.00 91.69 111 ALA A O 1
ATOM 847 N N . TYR A 1 112 ? 5.198 4.214 0.814 1.00 92.94 112 TYR A N 1
ATOM 848 C CA . TYR A 1 112 ? 5.946 3.142 1.474 1.00 92.94 112 TYR A CA 1
ATOM 849 C C . TYR A 1 112 ? 7.060 3.674 2.391 1.00 92.94 112 TYR A C 1
ATOM 851 O O . TYR A 1 112 ? 7.009 3.385 3.585 1.00 92.94 112 TYR A O 1
ATOM 859 N N . PRO A 1 113 ? 8.002 4.528 1.932 1.00 92.31 113 PRO A N 1
ATOM 860 C CA . PRO A 1 113 ? 9.028 5.072 2.824 1.00 92.31 113 PRO A CA 1
ATOM 861 C C . PRO A 1 113 ? 8.463 5.985 3.925 1.00 92.31 113 PRO A C 1
ATOM 863 O O . PRO A 1 113 ? 8.969 5.948 5.045 1.00 92.31 113 PRO A O 1
ATOM 866 N N . ALA A 1 114 ? 7.402 6.759 3.648 1.00 94.06 114 ALA A N 1
ATOM 867 C CA . ALA A 1 114 ? 6.810 7.677 4.628 1.00 94.06 114 ALA A CA 1
ATOM 868 C C . ALA A 1 114 ? 6.232 6.972 5.860 1.00 94.06 114 ALA A C 1
ATOM 870 O O . ALA A 1 114 ? 6.137 7.586 6.922 1.00 94.06 114 ALA A O 1
ATOM 871 N N . LEU A 1 115 ? 5.814 5.714 5.715 1.00 95.19 115 LEU A N 1
ATOM 872 C CA . LEU A 1 115 ? 5.277 4.933 6.822 1.00 95.19 115 LEU A CA 1
ATOM 873 C C . LEU A 1 115 ? 6.264 3.868 7.309 1.00 95.19 115 LEU A C 1
ATOM 875 O O . LEU A 1 115 ? 6.460 3.740 8.512 1.00 95.19 115 LEU A O 1
ATOM 879 N N . ARG A 1 116 ? 6.914 3.127 6.402 1.00 93.56 116 ARG A N 1
ATOM 880 C CA . ARG A 1 116 ? 7.821 2.023 6.755 1.00 93.56 116 ARG A CA 1
ATOM 881 C C . ARG A 1 116 ? 9.044 2.494 7.533 1.00 93.56 116 ARG A C 1
ATOM 883 O O . ARG A 1 116 ? 9.450 1.806 8.466 1.00 93.56 116 ARG A O 1
ATOM 890 N N . TRP A 1 117 ? 9.616 3.627 7.126 1.00 89.94 117 TRP A N 1
ATOM 891 C CA . TRP A 1 117 ? 10.886 4.130 7.649 1.00 89.94 117 TRP A CA 1
ATOM 892 C C . TRP A 1 117 ? 10.683 5.365 8.512 1.00 89.94 117 TRP A C 1
ATOM 894 O O . TRP A 1 117 ? 11.072 5.377 9.674 1.00 89.94 117 TRP A O 1
ATOM 904 N N . GLU A 1 118 ? 9.980 6.362 7.980 1.00 93.00 118 GLU A N 1
ATOM 905 C CA . GLU A 1 118 ? 9.744 7.622 8.693 1.00 93.00 118 GLU A CA 1
ATOM 906 C C . GLU A 1 118 ? 8.641 7.494 9.757 1.00 93.00 118 GLU A C 1
ATOM 908 O O . GLU A 1 118 ? 8.558 8.304 10.676 1.00 93.00 118 GLU A O 1
ATOM 913 N N . GLY A 1 119 ? 7.781 6.472 9.675 1.00 95.31 119 GLY A N 1
ATOM 914 C CA . GLY A 1 119 ? 6.631 6.338 10.570 1.00 95.31 119 GLY A CA 1
ATOM 915 C C . GLY A 1 119 ? 7.005 6.189 12.043 1.00 95.31 119 GLY A C 1
ATOM 916 O O . GLY A 1 119 ? 6.310 6.741 12.890 1.00 95.31 119 GLY A O 1
ATOM 917 N N . ALA A 1 120 ? 8.106 5.502 12.355 1.00 94.75 120 ALA A N 1
ATOM 918 C CA . ALA A 1 120 ? 8.579 5.349 13.733 1.00 94.75 120 ALA A CA 1
ATOM 919 C C . ALA A 1 120 ? 9.102 6.672 14.318 1.00 94.75 120 ALA A C 1
ATOM 921 O O . ALA A 1 120 ? 8.830 6.975 15.477 1.00 94.75 120 ALA A O 1
ATOM 922 N N . GLU A 1 121 ? 9.785 7.481 13.503 1.00 93.75 121 GLU A N 1
ATOM 923 C CA . GLU A 1 121 ? 10.242 8.819 13.896 1.00 93.75 121 GLU A CA 1
ATOM 924 C C . GLU A 1 121 ? 9.045 9.728 14.191 1.00 93.75 121 GLU A C 1
ATOM 926 O O . GLU A 1 121 ? 8.976 10.363 15.240 1.00 93.75 121 GLU A O 1
ATOM 931 N N . VAL A 1 122 ? 8.041 9.717 13.309 1.00 94.75 122 VAL A N 1
ATOM 932 C CA . VAL A 1 122 ? 6.794 10.465 13.516 1.00 94.75 122 VAL A CA 1
ATOM 933 C C . VAL A 1 122 ? 6.031 9.965 14.750 1.00 94.75 122 VAL A C 1
ATOM 935 O O . VAL A 1 122 ? 5.467 10.763 15.491 1.00 94.75 122 VAL A O 1
ATOM 938 N N . HIS A 1 123 ? 6.018 8.653 14.996 1.00 96.12 123 HIS A N 1
ATOM 939 C CA . HIS A 1 123 ? 5.372 8.065 16.170 1.00 96.12 123 HIS A CA 1
ATOM 940 C C . HIS A 1 123 ? 6.130 8.339 17.481 1.00 96.12 123 HIS A C 1
ATOM 942 O O . HIS A 1 123 ? 5.532 8.283 18.556 1.00 96.12 123 HIS A O 1
ATOM 948 N N . GLY A 1 124 ? 7.439 8.594 17.407 1.00 95.88 124 GLY A N 1
ATOM 949 C CA . GLY A 1 124 ? 8.343 8.699 18.555 1.00 95.88 124 GLY A CA 1
ATOM 950 C C . GLY A 1 124 ? 8.741 7.351 19.174 1.00 95.88 124 GLY A C 1
ATOM 951 O O . GLY A 1 124 ? 9.390 7.322 20.218 1.00 95.88 124 GLY A O 1
ATOM 952 N N . SER A 1 125 ? 8.344 6.226 18.570 1.00 95.00 125 SER A N 1
ATOM 953 C CA . SER A 1 125 ? 8.723 4.873 18.993 1.00 95.00 125 SER A CA 1
ATOM 954 C C . SER A 1 125 ? 8.511 3.860 17.862 1.00 95.00 125 SER A C 1
ATOM 956 O O . SER A 1 125 ? 7.994 4.197 16.795 1.00 95.00 125 SER A O 1
ATOM 958 N N . ALA A 1 126 ? 8.912 2.605 18.077 1.00 95.31 126 ALA A N 1
ATOM 959 C CA . ALA A 1 126 ? 8.656 1.541 17.113 1.00 95.31 126 ALA A CA 1
ATOM 960 C C . ALA A 1 126 ? 7.147 1.394 16.846 1.00 95.31 126 ALA A C 1
ATOM 962 O O . ALA A 1 126 ? 6.347 1.340 17.779 1.00 95.31 126 ALA A O 1
ATOM 963 N N . LEU A 1 127 ? 6.763 1.301 15.570 1.00 97.06 127 LEU A N 1
ATOM 964 C CA . LEU A 1 127 ? 5.368 1.073 15.199 1.00 97.06 127 LEU A CA 1
ATOM 965 C C . LEU A 1 127 ? 4.904 -0.298 15.727 1.00 97.06 127 LEU A C 1
ATOM 967 O O . LEU A 1 127 ? 5.598 -1.292 15.505 1.00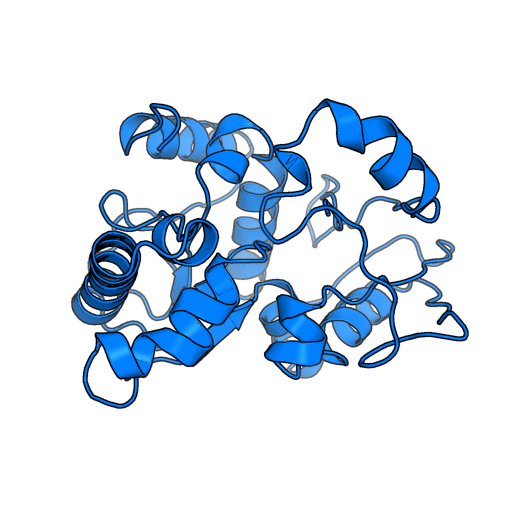 97.06 127 LEU A O 1
ATOM 971 N N . PRO A 1 128 ? 3.724 -0.395 16.366 1.00 96.44 128 PRO A N 1
ATOM 972 C CA . PRO A 1 128 ? 3.216 -1.657 16.910 1.00 96.44 128 PRO A CA 1
ATOM 973 C C . PRO A 1 128 ? 2.599 -2.576 15.842 1.00 96.44 128 PRO A C 1
ATOM 975 O O . PRO A 1 128 ? 1.947 -3.563 16.172 1.00 96.44 128 PRO A O 1
ATOM 978 N N . PHE A 1 129 ? 2.792 -2.257 14.562 1.00 98.19 129 PHE A N 1
ATOM 979 C CA . PHE A 1 129 ? 2.289 -3.001 13.416 1.00 98.19 129 PHE A CA 1
ATOM 980 C C . PHE A 1 129 ? 3.348 -3.081 12.319 1.00 98.19 129 PHE A C 1
ATOM 982 O O . PHE A 1 129 ? 4.227 -2.224 12.194 1.00 98.19 129 PHE A O 1
ATOM 989 N N . ARG A 1 130 ? 3.239 -4.107 11.476 1.00 97.62 130 ARG A N 1
ATOM 990 C CA . ARG A 1 130 ? 4.060 -4.242 10.268 1.00 97.62 130 ARG A CA 1
ATOM 991 C C . ARG A 1 130 ? 3.567 -3.276 9.197 1.00 97.62 130 ARG A C 1
ATOM 993 O O . ARG A 1 130 ? 2.367 -3.070 9.055 1.00 97.62 130 ARG A O 1
ATOM 1000 N N . VAL A 1 131 ? 4.479 -2.732 8.403 1.00 97.31 131 VAL A N 1
ATOM 1001 C CA . VAL A 1 131 ? 4.147 -1.935 7.217 1.00 97.31 131 VAL A CA 1
ATOM 1002 C C . VAL A 1 131 ? 4.662 -2.702 6.013 1.00 97.31 131 VAL A C 1
ATOM 1004 O O . VAL A 1 131 ? 5.861 -2.957 5.955 1.00 97.31 131 VAL A O 1
ATOM 1007 N N . LEU A 1 132 ? 3.778 -3.080 5.094 1.00 96.62 132 LEU A N 1
ATOM 1008 C CA . LEU A 1 132 ? 4.141 -3.826 3.887 1.00 96.62 132 LEU A CA 1
ATOM 1009 C C . LEU A 1 132 ? 3.593 -3.121 2.653 1.00 96.62 132 LEU A C 1
ATOM 1011 O O . LEU A 1 132 ? 2.490 -2.567 2.680 1.00 96.62 132 LEU A O 1
ATOM 1015 N N . ALA A 1 133 ? 4.341 -3.175 1.557 1.00 95.50 133 ALA A N 1
ATOM 1016 C CA . ALA A 1 133 ? 3.768 -2.889 0.248 1.00 95.50 133 ALA A CA 1
ATOM 1017 C C . ALA A 1 133 ? 2.859 -4.048 -0.189 1.00 95.50 133 ALA A C 1
ATOM 1019 O O . ALA A 1 133 ? 3.046 -5.196 0.223 1.00 95.50 133 ALA A O 1
ATOM 1020 N N . ILE A 1 134 ? 1.876 -3.778 -1.049 1.00 94.62 134 ILE A N 1
ATOM 1021 C CA . ILE A 1 134 ? 0.986 -4.836 -1.546 1.00 94.62 134 ILE A CA 1
ATOM 1022 C C . ILE A 1 134 ? 1.750 -5.937 -2.302 1.00 94.62 134 ILE A C 1
ATOM 1024 O O . ILE A 1 134 ? 1.480 -7.116 -2.088 1.00 94.62 134 ILE A O 1
ATOM 1028 N N . SER A 1 135 ? 2.746 -5.593 -3.122 1.00 93.44 135 SER A N 1
ATOM 1029 C CA . SER A 1 135 ? 3.600 -6.580 -3.802 1.00 93.44 135 SER A CA 1
ATOM 1030 C C . SER A 1 135 ? 4.418 -7.450 -2.838 1.00 93.44 135 SER A C 1
ATOM 1032 O O . SER A 1 135 ? 4.566 -8.649 -3.077 1.00 93.44 135 SER A O 1
ATOM 1034 N N . GLU A 1 136 ? 4.878 -6.882 -1.721 1.00 95.69 136 GLU A N 1
ATOM 1035 C CA . GLU A 1 136 ? 5.554 -7.616 -0.645 1.00 95.69 136 GLU A CA 1
ATOM 1036 C C . GLU A 1 136 ? 4.613 -8.637 0.004 1.00 95.69 136 GLU A C 1
ATOM 1038 O O . GLU A 1 136 ? 4.935 -9.824 0.091 1.00 95.69 136 GLU A O 1
ATOM 1043 N N . LEU A 1 137 ? 3.404 -8.195 0.372 1.00 96.94 137 LEU A N 1
ATOM 1044 C CA . LEU A 1 137 ? 2.380 -9.056 0.959 1.00 96.94 137 LEU A CA 1
ATOM 1045 C C . LEU A 1 137 ? 2.011 -10.218 0.029 1.00 96.94 137 LEU A C 1
ATOM 1047 O O . LEU A 1 137 ? 1.852 -11.344 0.492 1.00 96.94 137 LEU A O 1
ATOM 1051 N N . ILE A 1 138 ? 1.840 -9.967 -1.272 1.00 96.19 138 ILE A N 1
ATOM 1052 C CA . ILE A 1 138 ? 1.476 -11.024 -2.226 1.00 96.19 138 ILE A CA 1
ATOM 1053 C C . ILE A 1 138 ? 2.550 -12.115 -2.243 1.00 96.19 138 ILE A C 1
ATOM 1055 O O . ILE A 1 138 ? 2.200 -13.294 -2.204 1.00 96.19 138 ILE A O 1
ATOM 1059 N N . GLY A 1 139 ? 3.831 -11.734 -2.262 1.00 96.12 139 GLY A N 1
ATOM 1060 C CA . GLY A 1 139 ? 4.940 -12.682 -2.173 1.00 96.12 139 GLY A CA 1
ATOM 1061 C C . GLY A 1 139 ? 4.892 -13.512 -0.889 1.00 96.12 139 GLY A C 1
ATOM 1062 O O . GLY A 1 139 ? 4.941 -14.738 -0.967 1.00 96.12 139 GLY A O 1
ATOM 1063 N N . GLU A 1 140 ? 4.687 -12.873 0.272 1.00 97.31 140 GLU A N 1
ATOM 1064 C CA . GLU A 1 140 ? 4.539 -13.583 1.556 1.00 97.31 140 GLU A CA 1
ATOM 1065 C C . GLU A 1 140 ? 3.362 -14.570 1.539 1.00 97.31 140 GLU A C 1
ATOM 1067 O O . GLU A 1 140 ? 3.489 -15.716 1.966 1.00 97.31 140 GLU A O 1
ATOM 1072 N N . LEU A 1 141 ? 2.204 -14.155 1.019 1.00 97.25 141 LEU A N 1
ATOM 1073 C CA . LEU A 1 141 ? 1.008 -14.998 0.968 1.00 97.25 141 LEU A CA 1
ATOM 1074 C C . LEU A 1 141 ? 1.169 -16.192 0.018 1.00 97.25 141 LEU A C 1
ATOM 1076 O O . LEU A 1 141 ? 0.601 -17.256 0.279 1.00 97.25 141 LEU A O 1
ATOM 1080 N N . VAL A 1 142 ? 1.906 -16.020 -1.083 1.00 95.81 142 VAL A N 1
ATOM 1081 C CA . VAL A 1 142 ? 2.261 -17.101 -2.014 1.00 95.81 142 VAL A CA 1
ATOM 1082 C C . VAL A 1 142 ? 3.200 -18.092 -1.340 1.00 95.81 142 VAL A C 1
ATOM 1084 O O . VAL A 1 142 ? 2.936 -19.292 -1.377 1.00 95.81 142 VAL A O 1
ATOM 1087 N N . GLU A 1 143 ? 4.263 -17.604 -0.703 1.00 96.00 143 GLU A N 1
ATOM 1088 C CA . GLU A 1 143 ? 5.257 -18.441 -0.027 1.00 96.00 143 GLU A CA 1
ATOM 1089 C C . GLU A 1 143 ? 4.626 -19.263 1.105 1.00 96.00 143 GLU A C 1
ATOM 1091 O O . GLU A 1 143 ? 4.880 -20.457 1.244 1.00 96.00 143 GLU A O 1
ATOM 1096 N N . GLN A 1 144 ? 3.698 -18.658 1.848 1.00 96.06 144 GLN A N 1
ATOM 1097 C CA . GLN A 1 144 ? 2.908 -19.325 2.886 1.00 96.06 144 GLN A CA 1
ATOM 1098 C C . GLN A 1 144 ? 1.823 -20.269 2.329 1.00 96.06 144 GLN A C 1
ATOM 1100 O O . GLN A 1 144 ? 1.106 -20.909 3.099 1.00 96.06 144 GLN A O 1
ATOM 1105 N N . GLY A 1 145 ? 1.629 -20.326 1.007 1.00 94.31 145 GLY A N 1
ATOM 1106 C CA . GLY A 1 145 ? 0.591 -21.133 0.360 1.00 94.31 145 GLY A CA 1
ATOM 1107 C C . GLY A 1 145 ? -0.845 -20.670 0.639 1.00 94.31 145 GLY A C 1
ATOM 1108 O O . GLY A 1 145 ? -1.788 -21.430 0.403 1.00 94.31 145 GLY A O 1
ATOM 1109 N N . ARG A 1 146 ? -1.035 -19.441 1.139 1.00 94.38 146 ARG A N 1
ATOM 1110 C CA . ARG A 1 146 ? -2.352 -18.881 1.496 1.00 94.38 146 ARG A CA 1
ATOM 1111 C C . ARG A 1 146 ? -3.160 -18.439 0.287 1.00 94.38 146 ARG A C 1
ATOM 1113 O O . ARG A 1 146 ? -4.387 -18.444 0.345 1.00 94.38 146 ARG A O 1
ATOM 1120 N N . ILE A 1 147 ? -2.486 -18.068 -0.798 1.00 93.81 147 ILE A N 1
ATOM 1121 C CA . ILE A 1 147 ? -3.116 -17.742 -2.078 1.00 93.81 147 ILE A CA 1
ATOM 1122 C C . ILE A 1 147 ? -2.471 -18.533 -3.210 1.00 93.81 147 ILE A C 1
ATOM 1124 O O . ILE A 1 147 ? -1.311 -18.931 -3.143 1.00 93.81 147 ILE A O 1
ATOM 1128 N N . ARG A 1 148 ? -3.239 -18.746 -4.279 1.00 89.50 148 ARG A N 1
ATOM 1129 C CA . ARG A 1 148 ? -2.749 -19.312 -5.538 1.00 89.50 148 ARG A CA 1
ATOM 1130 C C . ARG A 1 148 ? -3.043 -18.328 -6.654 1.00 89.50 148 ARG A C 1
ATOM 1132 O O . ARG A 1 148 ? -4.200 -17.957 -6.860 1.00 89.50 148 ARG A O 1
ATOM 1139 N N . LEU A 1 149 ? -2.001 -17.909 -7.358 1.00 87.38 149 LEU A N 1
ATOM 1140 C CA . LEU A 1 149 ? -2.112 -17.012 -8.501 1.00 87.38 149 LEU A CA 1
ATOM 1141 C C . LEU A 1 149 ? -2.226 -17.833 -9.791 1.00 87.38 149 LEU A C 1
ATOM 1143 O O . LEU A 1 149 ? -1.764 -18.971 -9.855 1.00 87.38 149 LEU A O 1
ATOM 1147 N N . ARG A 1 150 ? -2.911 -17.289 -10.801 1.00 82.69 150 ARG A N 1
ATOM 1148 C CA . ARG A 1 150 ? -3.055 -17.920 -12.121 1.00 82.69 150 ARG A CA 1
ATOM 1149 C C . ARG A 1 150 ? -2.938 -16.863 -13.215 1.00 82.69 150 ARG A C 1
ATOM 1151 O O . ARG A 1 150 ? -3.858 -16.085 -13.441 1.00 82.69 150 ARG A O 1
ATOM 1158 N N . GLY A 1 151 ? -1.797 -16.827 -13.880 1.00 77.12 151 GLY A N 1
ATOM 1159 C CA . GLY A 1 151 ? -1.552 -16.009 -15.061 1.00 77.12 151 GLY A CA 1
ATOM 1160 C C . GLY A 1 151 ? -1.628 -16.827 -16.344 1.00 77.12 151 GLY A C 1
ATOM 1161 O O . GLY A 1 151 ? -2.087 -17.971 -16.355 1.00 77.12 151 GLY A O 1
ATOM 1162 N N . ASP A 1 152 ? -1.176 -16.210 -17.428 1.00 76.62 152 ASP A N 1
ATOM 1163 C CA . ASP A 1 152 ? -0.890 -16.902 -18.677 1.00 76.62 152 ASP A CA 1
ATOM 1164 C C . ASP A 1 152 ? 0.536 -17.467 -18.608 1.00 76.62 152 ASP A C 1
ATOM 1166 O O . ASP A 1 152 ? 1.505 -16.711 -18.531 1.00 76.62 152 ASP A O 1
ATOM 1170 N N . ALA A 1 153 ? 0.658 -18.797 -18.608 1.00 69.19 153 ALA A N 1
ATOM 1171 C CA . ALA A 1 153 ? 1.941 -19.485 -18.472 1.00 69.19 153 ALA A CA 1
ATOM 1172 C C . ALA A 1 153 ? 2.893 -19.253 -19.660 1.00 69.19 153 ALA A C 1
ATOM 1174 O O . ALA A 1 153 ? 4.076 -19.567 -19.576 1.00 69.19 153 ALA A O 1
ATOM 1175 N N . HIS A 1 154 ? 2.391 -18.708 -20.770 1.00 72.00 154 HIS A N 1
ATOM 1176 C CA . HIS A 1 154 ? 3.189 -18.388 -21.954 1.00 72.00 154 HIS A CA 1
ATOM 1177 C C . HIS A 1 154 ? 3.626 -16.924 -22.002 1.00 72.00 154 HIS A C 1
ATOM 1179 O O . HIS A 1 154 ? 4.228 -16.481 -22.981 1.00 72.00 154 HIS A O 1
ATOM 1185 N N . GLN A 1 155 ? 3.310 -16.151 -20.964 1.00 81.94 155 GLN A N 1
ATOM 1186 C CA . GLN A 1 155 ? 3.658 -14.748 -20.922 1.00 81.94 155 GLN A CA 1
ATOM 1187 C C . GLN A 1 155 ? 5.090 -14.562 -20.411 1.00 81.94 155 GLN A C 1
ATOM 1189 O O . GLN A 1 155 ? 5.376 -14.778 -19.233 1.00 81.94 155 GLN A O 1
ATOM 1194 N N . ALA A 1 156 ? 5.969 -14.097 -21.297 1.00 85.00 156 ALA A N 1
ATOM 1195 C CA . ALA A 1 156 ? 7.284 -13.592 -20.926 1.00 85.00 156 ALA A CA 1
ATOM 1196 C C . ALA A 1 156 ? 7.142 -12.218 -20.253 1.00 85.00 156 ALA A C 1
ATOM 1198 O O . ALA A 1 156 ? 6.488 -11.311 -20.780 1.00 85.00 156 ALA A O 1
ATOM 1199 N N . LEU A 1 157 ? 7.745 -12.064 -19.078 1.00 84.69 157 LEU A N 1
ATOM 1200 C CA . LEU A 1 157 ? 7.716 -10.849 -18.274 1.00 84.69 157 LEU A CA 1
ATOM 1201 C C . LEU A 1 157 ? 9.128 -10.385 -17.946 1.00 84.69 157 LEU A C 1
ATOM 1203 O O . LEU A 1 157 ? 10.026 -11.191 -17.741 1.00 84.69 157 LEU A O 1
ATOM 1207 N N . MET A 1 158 ? 9.295 -9.073 -17.828 1.00 84.00 158 MET A N 1
ATOM 1208 C CA . MET A 1 158 ? 10.464 -8.460 -17.212 1.00 84.00 158 MET A CA 1
ATOM 1209 C C . MET A 1 158 ? 9.982 -7.603 -16.050 1.00 84.00 158 MET A C 1
ATOM 1211 O O . MET A 1 158 ? 9.024 -6.843 -16.201 1.00 84.00 158 MET A O 1
ATOM 1215 N N . PHE A 1 159 ? 10.621 -7.741 -14.891 1.00 86.56 159 PHE A N 1
ATOM 1216 C CA . PHE A 1 159 ? 10.287 -6.938 -13.722 1.00 86.56 159 PHE A CA 1
ATOM 1217 C C . PHE A 1 159 ? 11.193 -5.711 -13.638 1.00 86.56 159 PHE A C 1
ATOM 1219 O O . PHE A 1 159 ? 12.391 -5.785 -13.896 1.00 86.56 159 PHE A O 1
ATOM 1226 N N . HIS A 1 160 ? 10.600 -4.570 -13.296 1.00 86.81 160 HIS A N 1
ATOM 1227 C CA . HIS A 1 160 ? 11.323 -3.326 -13.078 1.00 86.81 160 HIS A CA 1
ATOM 1228 C C . HIS A 1 160 ? 11.251 -2.963 -11.596 1.00 86.81 160 HIS A C 1
ATOM 1230 O O . HIS A 1 160 ? 10.214 -2.502 -11.118 1.00 86.81 160 HIS A O 1
ATOM 1236 N N . ASP A 1 161 ? 12.357 -3.144 -10.876 1.00 88.88 161 ASP A N 1
ATOM 1237 C CA . ASP A 1 161 ? 12.431 -2.865 -9.443 1.00 88.88 161 ASP A CA 1
ATOM 1238 C C . ASP A 1 161 ? 12.198 -1.380 -9.132 1.00 88.88 161 ASP A C 1
ATOM 1240 O O . ASP A 1 161 ? 13.024 -0.510 -9.443 1.00 88.88 161 ASP A O 1
ATOM 1244 N N . ALA A 1 162 ? 11.088 -1.076 -8.459 1.00 89.00 162 ALA A N 1
ATOM 1245 C CA . ALA A 1 162 ? 10.803 0.273 -7.995 1.00 89.00 162 ALA A CA 1
ATOM 1246 C C . ALA A 1 162 ? 11.838 0.693 -6.940 1.00 89.00 162 ALA A C 1
ATOM 1248 O O . ALA A 1 162 ? 11.978 0.061 -5.896 1.00 89.00 162 ALA A O 1
ATOM 1249 N N . CYS A 1 163 ? 12.543 1.806 -7.163 1.00 88.56 163 CYS A N 1
ATOM 1250 C CA . CYS A 1 163 ? 13.669 2.212 -6.311 1.00 88.56 163 CYS A CA 1
ATOM 1251 C C . CYS A 1 163 ? 13.303 2.435 -4.831 1.00 88.56 163 CYS A C 1
ATOM 1253 O O . CYS A 1 163 ? 14.146 2.282 -3.951 1.00 88.56 163 CYS A O 1
ATOM 1255 N N . LYS A 1 164 ? 12.051 2.799 -4.543 1.00 89.56 164 LYS A N 1
ATOM 1256 C CA . LYS A 1 164 ? 11.557 3.039 -3.180 1.00 89.56 164 LYS A CA 1
ATOM 1257 C C . LYS A 1 164 ? 11.153 1.752 -2.460 1.00 89.56 164 LYS A C 1
ATOM 1259 O O . LYS A 1 164 ? 11.221 1.717 -1.238 1.00 89.56 164 LYS A O 1
ATOM 1264 N N . LEU A 1 165 ? 10.783 0.718 -3.211 1.00 91.12 165 LEU A N 1
ATOM 1265 C CA . LEU A 1 165 ? 10.456 -0.605 -2.688 1.00 91.12 165 LEU A CA 1
ATOM 1266 C C . LEU A 1 165 ? 11.715 -1.480 -2.571 1.00 91.12 165 LEU A C 1
ATOM 1268 O O . LEU A 1 165 ? 11.975 -2.047 -1.519 1.00 91.12 165 LEU A O 1
ATOM 1272 N N . GLY A 1 166 ? 12.541 -1.502 -3.618 1.00 92.69 166 GLY A N 1
ATOM 1273 C CA . GLY A 1 166 ? 13.812 -2.222 -3.668 1.00 92.69 166 GLY A CA 1
ATOM 1274 C C . GLY A 1 166 ? 14.924 -1.496 -2.911 1.00 92.69 166 GLY A C 1
ATOM 1275 O O . GLY A 1 166 ? 15.139 -1.746 -1.736 1.00 92.69 166 GLY A O 1
ATOM 1276 N N . ARG A 1 167 ? 15.618 -0.540 -3.545 1.00 91.31 167 ARG A N 1
ATOM 1277 C CA . ARG A 1 167 ? 16.813 0.119 -2.958 1.00 91.31 167 ARG A CA 1
ATOM 1278 C C . ARG A 1 167 ? 16.608 0.745 -1.578 1.00 91.31 167 ARG A C 1
ATOM 1280 O O . ARG A 1 167 ? 17.530 0.737 -0.776 1.00 91.31 167 ARG A O 1
ATOM 1287 N N . HIS A 1 168 ? 15.442 1.330 -1.311 1.00 88.38 168 HIS A N 1
ATOM 1288 C CA . HIS A 1 168 ? 15.142 1.878 0.018 1.00 88.38 168 HIS A CA 1
ATOM 1289 C C . HIS A 1 168 ? 14.483 0.828 0.927 1.00 88.38 168 HIS A C 1
ATOM 1291 O O . HIS A 1 168 ? 14.683 0.846 2.133 1.00 88.38 168 HIS A O 1
ATOM 1297 N N . GLY A 1 169 ? 13.664 -0.068 0.376 1.00 89.19 169 GLY A N 1
ATOM 1298 C CA . GLY A 1 169 ? 12.815 -0.963 1.162 1.00 89.19 169 GLY A CA 1
ATOM 1299 C C . GLY A 1 169 ? 13.375 -2.362 1.424 1.00 89.19 169 GLY A C 1
ATOM 1300 O O . GLY A 1 169 ? 12.866 -3.048 2.303 1.00 89.19 169 GLY A O 1
ATOM 1301 N N . GLY A 1 170 ? 14.390 -2.790 0.672 1.00 92.00 170 GLY A N 1
ATOM 1302 C CA . GLY A 1 170 ? 14.938 -4.148 0.681 1.00 92.00 170 GLY A CA 1
ATOM 1303 C C . GLY A 1 170 ? 14.027 -5.209 0.052 1.00 92.00 170 GLY A C 1
ATOM 1304 O O . GLY A 1 170 ? 14.315 -6.397 0.162 1.00 92.00 170 GLY A O 1
ATOM 1305 N N . VAL A 1 171 ? 12.922 -4.811 -0.586 1.00 93.81 171 VAL A N 1
ATOM 1306 C CA . VAL A 1 171 ? 11.920 -5.738 -1.125 1.00 93.81 171 VAL A CA 1
ATOM 1307 C C . VAL A 1 171 ? 12.223 -6.008 -2.597 1.00 93.81 171 VAL A C 1
ATOM 1309 O O . VAL A 1 171 ? 11.879 -5.213 -3.473 1.00 93.81 171 VAL A O 1
ATOM 1312 N N . PHE A 1 172 ? 12.874 -7.142 -2.856 1.00 94.31 172 PHE A N 1
ATOM 1313 C CA . PHE A 1 172 ? 13.250 -7.593 -4.202 1.00 94.31 172 PHE A CA 1
ATOM 1314 C C . PHE A 1 172 ? 12.618 -8.937 -4.565 1.00 94.31 172 PHE A C 1
ATOM 1316 O O . PHE A 1 172 ? 12.082 -9.096 -5.662 1.00 94.31 172 PHE A O 1
ATOM 1323 N N . GLU A 1 173 ? 12.647 -9.909 -3.654 1.00 95.62 173 GLU A N 1
ATOM 1324 C CA . GLU A 1 173 ? 12.241 -11.278 -3.981 1.00 95.62 173 GLU A CA 1
ATOM 1325 C C . GLU A 1 173 ? 10.719 -11.465 -3.947 1.00 95.62 173 GLU A C 1
ATOM 1327 O O . GLU A 1 173 ? 10.164 -12.173 -4.782 1.00 95.62 173 GLU A O 1
ATOM 1332 N N . GLN A 1 174 ? 10.004 -10.780 -3.053 1.00 95.25 174 GLN A N 1
ATOM 1333 C CA . GLN A 1 174 ? 8.554 -10.938 -2.898 1.00 95.25 174 GLN A CA 1
ATOM 1334 C C . GLN A 1 174 ? 7.765 -10.602 -4.182 1.00 95.25 174 GLN A C 1
ATOM 1336 O O . GLN A 1 174 ? 6.924 -11.417 -4.579 1.00 95.25 174 GLN A O 1
ATOM 1341 N N . PRO A 1 175 ? 8.046 -9.493 -4.904 1.00 93.25 175 PRO A N 1
ATOM 1342 C CA . PRO A 1 175 ? 7.424 -9.244 -6.204 1.00 93.25 175 PRO A CA 1
ATOM 1343 C C . PRO A 1 175 ? 7.743 -10.336 -7.235 1.00 93.25 175 PRO A C 1
ATOM 1345 O O . PRO A 1 175 ? 6.870 -10.734 -8.006 1.00 93.25 175 PRO A O 1
ATOM 1348 N N . ARG A 1 176 ? 8.970 -10.874 -7.236 1.00 93.31 176 ARG A N 1
ATOM 1349 C CA . ARG A 1 176 ? 9.386 -11.947 -8.154 1.00 93.31 176 ARG A CA 1
ATOM 1350 C C . ARG A 1 176 ? 8.659 -13.254 -7.858 1.00 93.31 176 ARG A C 1
ATOM 1352 O O . ARG A 1 176 ? 8.158 -13.888 -8.785 1.00 93.31 176 ARG A O 1
ATOM 1359 N N . LEU A 1 177 ? 8.541 -13.634 -6.585 1.00 93.69 177 LEU A N 1
ATOM 1360 C CA . LEU A 1 177 ? 7.755 -14.789 -6.141 1.00 93.69 177 LEU A CA 1
ATOM 1361 C C . LEU A 1 177 ? 6.298 -14.665 -6.581 1.00 93.69 177 LEU A C 1
ATOM 1363 O O . LEU A 1 177 ? 5.746 -15.610 -7.148 1.00 93.69 177 LEU A O 1
ATOM 1367 N N . ALA A 1 178 ? 5.700 -13.486 -6.393 1.00 92.44 178 ALA A N 1
ATOM 1368 C CA . ALA A 1 178 ? 4.347 -13.204 -6.851 1.00 92.44 178 ALA A CA 1
ATOM 1369 C C . ALA A 1 178 ? 4.210 -13.410 -8.368 1.00 92.44 178 ALA A C 1
ATOM 1371 O O . ALA A 1 178 ? 3.303 -14.113 -8.806 1.00 92.44 178 ALA A O 1
ATOM 1372 N N . LEU A 1 179 ? 5.128 -12.859 -9.170 1.00 91.69 179 LEU A N 1
ATOM 1373 C CA . LEU A 1 179 ? 5.111 -12.996 -10.629 1.00 91.69 179 LEU A CA 1
ATOM 1374 C C . LEU A 1 179 ? 5.318 -14.445 -11.085 1.00 91.69 179 LEU A C 1
ATOM 1376 O O . LEU A 1 179 ? 4.531 -14.940 -11.891 1.00 91.69 179 LEU A O 1
ATOM 1380 N N . ARG A 1 180 ? 6.307 -15.164 -10.543 1.00 90.38 180 ARG A N 1
ATOM 1381 C CA . ARG A 1 180 ? 6.561 -16.575 -10.891 1.00 90.38 180 ARG A CA 1
ATOM 1382 C C . ARG A 1 180 ? 5.382 -17.474 -10.520 1.00 90.38 180 ARG A C 1
ATOM 1384 O O . ARG A 1 180 ? 5.040 -18.377 -11.277 1.00 90.38 180 ARG A O 1
ATOM 1391 N N . ALA A 1 181 ? 4.700 -17.197 -9.407 1.00 91.25 181 ALA A N 1
ATOM 1392 C CA . ALA A 1 181 ? 3.520 -17.951 -8.986 1.00 91.25 181 ALA A CA 1
ATOM 1393 C C . ALA A 1 181 ? 2.318 -17.803 -9.930 1.00 91.25 181 ALA A C 1
ATOM 1395 O O . ALA A 1 181 ?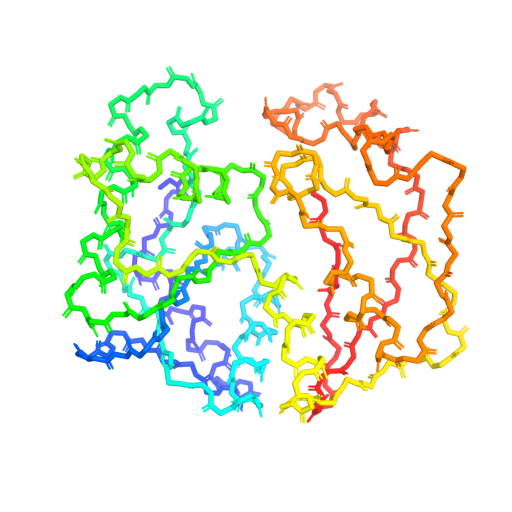 1.381 -18.596 -9.858 1.00 91.25 181 ALA A O 1
ATOM 1396 N N . THR A 1 182 ? 2.336 -16.823 -10.836 1.00 89.50 182 THR A N 1
ATOM 1397 C CA . THR A 1 182 ? 1.348 -16.730 -11.919 1.00 89.50 182 THR A CA 1
ATOM 1398 C C . THR A 1 182 ? 1.591 -17.756 -13.029 1.00 89.50 182 THR A C 1
ATOM 1400 O O . THR A 1 182 ? 0.690 -18.000 -13.825 1.00 89.50 182 THR A O 1
ATOM 1403 N N . GLY A 1 183 ? 2.774 -18.373 -13.080 1.00 88.81 183 GLY A N 1
ATOM 1404 C CA . GLY A 1 183 ? 3.218 -19.237 -14.173 1.00 88.81 183 GLY A CA 1
ATOM 1405 C C . GLY A 1 183 ? 3.964 -18.500 -15.288 1.00 88.81 183 GLY A C 1
ATOM 1406 O O . GLY A 1 183 ? 4.396 -19.154 -16.229 1.00 88.81 183 GLY A O 1
ATOM 1407 N N . ALA A 1 184 ? 4.123 -17.177 -15.195 1.00 87.25 184 ALA A N 1
ATOM 1408 C CA . ALA A 1 184 ? 4.868 -16.390 -16.173 1.00 87.25 184 ALA A CA 1
ATOM 1409 C C . ALA A 1 184 ? 6.367 -16.740 -16.198 1.00 87.25 184 ALA A C 1
ATOM 1411 O O . ALA A 1 184 ? 6.974 -17.033 -15.163 1.00 87.25 184 ALA A O 1
ATOM 1412 N N . GLU A 1 185 ? 6.975 -16.626 -17.379 1.00 87.38 185 GLU A N 1
ATOM 1413 C CA . GLU A 1 185 ? 8.423 -16.726 -17.554 1.00 87.38 185 GLU A CA 1
ATOM 1414 C C . GLU A 1 185 ? 9.059 -15.368 -17.239 1.00 87.38 185 GLU A C 1
ATOM 1416 O O . GLU A 1 185 ? 8.878 -14.396 -17.973 1.00 87.38 185 GLU A O 1
ATOM 1421 N N . LEU A 1 186 ? 9.768 -15.277 -16.112 1.00 88.62 186 LEU A N 1
ATOM 1422 C CA . LEU A 1 186 ? 10.402 -14.035 -15.678 1.00 88.62 186 LEU A CA 1
ATOM 1423 C C . LEU A 1 186 ? 11.835 -13.936 -16.217 1.00 88.62 186 LEU A C 1
ATOM 1425 O O . LEU A 1 186 ? 12.702 -14.722 -15.837 1.00 88.62 186 LEU A O 1
ATOM 1429 N N . HIS A 1 187 ? 12.086 -12.927 -17.045 1.00 88.69 187 HIS A N 1
ATOM 1430 C CA . HIS A 1 187 ? 13.408 -12.548 -17.526 1.00 88.69 187 HIS A CA 1
ATOM 1431 C C . HIS A 1 187 ? 13.941 -11.352 -16.740 1.00 88.69 187 HIS A C 1
ATOM 1433 O O . HIS A 1 187 ? 13.308 -10.298 -16.672 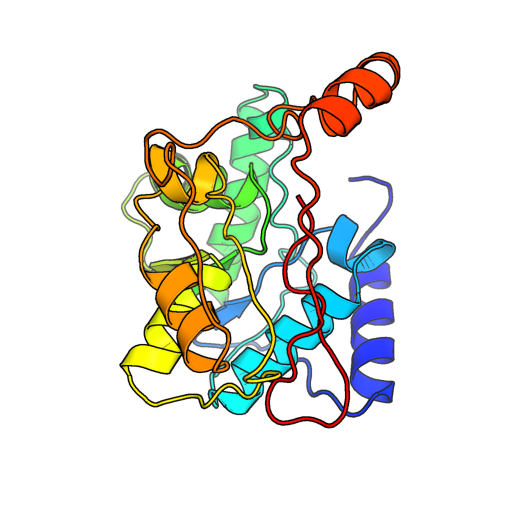1.00 88.69 187 HIS A O 1
ATOM 1439 N N . GLU A 1 188 ? 15.143 -11.499 -16.197 1.00 85.25 188 GLU A N 1
ATOM 1440 C CA . GLU A 1 188 ? 15.841 -10.414 -15.514 1.00 85.25 188 GLU A CA 1
ATOM 1441 C C . GLU A 1 188 ? 16.727 -9.646 -16.509 1.00 85.25 188 GLU A C 1
ATOM 1443 O O . GLU A 1 188 ? 17.452 -10.265 -17.299 1.00 85.25 188 GLU A O 1
ATOM 1448 N N . PRO A 1 189 ? 16.696 -8.303 -16.504 1.00 83.31 189 PRO A N 1
ATOM 1449 C CA . PRO A 1 189 ? 17.669 -7.512 -17.241 1.00 83.31 189 PRO A CA 1
ATOM 1450 C C . PRO A 1 189 ? 19.058 -7.628 -16.598 1.00 83.31 189 PRO A C 1
ATOM 1452 O O . PRO A 1 189 ? 19.207 -8.046 -15.452 1.00 83.31 189 PRO A O 1
ATOM 1455 N N . ARG A 1 190 ? 20.096 -7.196 -17.328 1.00 84.94 190 ARG A N 1
ATOM 1456 C CA . ARG A 1 190 ? 21.470 -7.135 -16.798 1.00 84.94 190 ARG A CA 1
ATOM 1457 C C . ARG A 1 190 ? 21.558 -6.298 -15.516 1.00 84.94 190 ARG A C 1
ATOM 1459 O O . ARG A 1 190 ? 22.258 -6.684 -14.587 1.00 84.94 190 ARG A O 1
ATOM 1466 N N . ASP A 1 191 ? 20.879 -5.154 -15.514 1.00 86.81 191 ASP A N 1
ATOM 1467 C CA . ASP A 1 191 ? 20.834 -4.225 -14.390 1.00 86.81 191 ASP A CA 1
ATOM 1468 C C . ASP A 1 191 ? 19.490 -4.399 -13.678 1.00 86.81 191 ASP A C 1
ATOM 1470 O O . ASP A 1 191 ? 18.464 -3.917 -14.159 1.00 86.81 191 ASP A O 1
ATOM 1474 N N . THR A 1 192 ? 19.497 -5.106 -12.552 1.00 88.62 192 THR A N 1
ATOM 1475 C CA . THR A 1 192 ? 18.301 -5.454 -11.774 1.00 88.62 192 THR A CA 1
ATOM 1476 C C . THR A 1 192 ? 18.510 -5.135 -10.288 1.00 88.62 192 THR A C 1
ATOM 1478 O O . THR A 1 192 ? 19.598 -4.707 -9.893 1.00 88.62 192 THR A O 1
ATOM 1481 N N . GLU A 1 193 ? 17.469 -5.272 -9.469 1.00 91.62 193 GLU A N 1
ATOM 1482 C CA . GLU A 1 193 ? 17.500 -5.060 -8.017 1.00 91.62 193 GLU A CA 1
ATOM 1483 C C . GLU A 1 193 ? 18.078 -3.680 -7.630 1.00 91.62 193 GLU A C 1
ATOM 1485 O O . GLU A 1 193 ? 17.584 -2.625 -8.055 1.00 91.62 193 GLU A O 1
ATOM 1490 N N . GLU A 1 194 ? 19.135 -3.660 -6.815 1.00 92.62 194 GLU A N 1
ATOM 1491 C CA . GLU A 1 194 ? 19.819 -2.447 -6.369 1.00 92.62 194 GLU A CA 1
ATOM 1492 C C . GLU A 1 194 ? 20.400 -1.645 -7.540 1.00 92.62 194 GLU A C 1
ATOM 1494 O O . GLU A 1 194 ? 20.431 -0.412 -7.495 1.00 92.62 194 GLU A O 1
ATOM 1499 N N . MET A 1 195 ? 20.773 -2.332 -8.621 1.00 90.75 195 MET A N 1
ATOM 1500 C CA . MET A 1 195 ? 21.394 -1.748 -9.808 1.00 90.75 195 MET A CA 1
ATOM 1501 C C . MET A 1 195 ? 20.383 -1.345 -10.889 1.00 90.75 195 MET A C 1
ATOM 1503 O O . MET A 1 195 ? 20.784 -0.751 -11.889 1.00 90.75 195 MET A O 1
ATOM 1507 N N . ASN A 1 196 ? 19.080 -1.605 -10.700 1.00 87.25 196 ASN A N 1
ATOM 1508 C CA . ASN A 1 196 ? 18.054 -1.243 -11.682 1.00 87.25 196 ASN A CA 1
ATOM 1509 C C . ASN A 1 196 ? 18.043 0.274 -11.977 1.00 87.25 196 ASN A C 1
ATOM 1511 O O . ASN A 1 196 ? 18.406 1.120 -11.151 1.00 87.25 196 ASN A O 1
ATOM 1515 N N . TRP A 1 197 ? 17.553 0.656 -13.150 1.00 84.81 197 TRP A N 1
ATOM 1516 C CA . TRP A 1 197 ? 17.468 2.051 -13.574 1.00 84.81 197 TRP A CA 1
ATOM 1517 C C . TRP A 1 197 ? 16.240 2.766 -13.004 1.00 84.81 197 TRP A C 1
ATOM 1519 O O . TRP A 1 197 ? 15.219 2.166 -12.698 1.00 84.81 197 TRP A O 1
ATOM 1529 N N . CYS A 1 198 ? 16.323 4.089 -12.858 1.00 83.19 198 CYS A N 1
ATOM 1530 C CA . CYS A 1 198 ? 15.165 4.896 -12.476 1.00 83.19 198 CYS A CA 1
ATOM 1531 C C . CYS A 1 198 ? 14.200 5.054 -13.664 1.00 83.19 198 CYS A C 1
ATOM 1533 O O . CYS A 1 198 ? 14.607 5.565 -14.709 1.00 83.19 198 CYS A O 1
ATOM 1535 N N . CYS A 1 199 ? 12.915 4.732 -13.466 1.00 79.50 199 CYS A N 1
ATOM 1536 C CA . CYS A 1 199 ? 11.846 4.969 -14.448 1.00 79.50 199 CYS A CA 1
ATOM 1537 C C . CYS A 1 199 ? 11.617 6.461 -14.772 1.00 79.50 199 CYS A C 1
ATOM 1539 O O . CYS A 1 199 ? 11.015 6.806 -15.786 1.00 79.50 199 CYS A O 1
ATOM 1541 N N . GLY A 1 200 ? 12.079 7.368 -13.904 1.00 81.19 200 GLY A N 1
ATOM 1542 C CA . GLY A 1 200 ? 11.927 8.819 -14.053 1.00 81.19 200 GLY A CA 1
ATOM 1543 C C . GLY A 1 200 ? 10.588 9.387 -13.567 1.00 81.19 200 GLY A C 1
ATOM 1544 O O . GLY A 1 200 ? 10.392 10.597 -13.651 1.00 81.19 200 GLY A O 1
ATOM 1545 N N . GLY A 1 201 ? 9.674 8.554 -13.056 1.00 80.19 201 GLY A N 1
ATOM 1546 C CA . GLY A 1 201 ? 8.382 8.992 -12.511 1.00 80.19 201 GLY A CA 1
ATOM 1547 C C . GLY A 1 201 ? 8.458 9.553 -11.086 1.00 80.19 201 GLY A C 1
ATOM 1548 O O . GLY A 1 201 ? 7.790 10.538 -10.777 1.00 80.19 201 GLY A O 1
ATOM 1549 N N . GLY A 1 202 ? 9.298 8.969 -10.226 1.00 80.88 202 GLY A N 1
ATOM 1550 C CA . GLY A 1 202 ? 9.393 9.323 -8.804 1.00 80.88 202 GLY A CA 1
ATOM 1551 C C . GLY A 1 202 ? 9.866 10.758 -8.511 1.00 80.88 202 GLY A C 1
ATOM 1552 O O . GLY A 1 202 ? 10.276 11.495 -9.405 1.00 80.88 202 GLY A O 1
ATOM 1553 N N . ALA A 1 203 ? 9.810 11.154 -7.232 1.00 78.62 203 ALA A N 1
ATOM 1554 C CA . ALA A 1 203 ? 10.247 12.472 -6.734 1.00 78.62 203 ALA A CA 1
ATOM 1555 C C . ALA A 1 203 ? 9.631 13.682 -7.477 1.00 78.62 203 ALA A C 1
ATOM 1557 O O . ALA A 1 203 ? 10.256 14.728 -7.620 1.00 78.62 203 ALA A O 1
ATOM 1558 N N . GLY A 1 204 ? 8.404 13.531 -7.986 1.00 78.94 204 GLY A N 1
ATOM 1559 C CA . GLY A 1 204 ? 7.690 14.584 -8.712 1.00 78.94 204 GLY A CA 1
ATOM 1560 C C . GLY A 1 204 ? 8.036 14.656 -10.201 1.00 78.94 204 GLY A C 1
ATOM 1561 O O . GLY A 1 204 ? 7.470 15.485 -10.906 1.00 78.94 204 GLY A O 1
ATOM 1562 N N . GLY A 1 205 ? 8.892 13.766 -10.718 1.00 82.31 205 GLY A N 1
ATOM 1563 C CA . GLY A 1 205 ? 9.218 13.691 -12.145 1.00 82.31 205 GLY A CA 1
ATOM 1564 C C . GLY A 1 205 ? 7.986 13.495 -13.034 1.00 82.31 205 GLY A C 1
ATOM 1565 O O . GLY A 1 205 ? 7.900 14.078 -14.118 1.00 82.31 205 GLY A O 1
ATOM 1566 N N . PHE A 1 206 ? 6.986 12.748 -12.555 1.00 79.94 206 PHE A N 1
ATOM 1567 C CA . PHE A 1 206 ? 5.710 12.574 -13.253 1.00 79.94 206 PHE A CA 1
ATOM 1568 C C . PHE A 1 206 ? 4.894 13.874 -13.381 1.00 79.94 206 PHE A C 1
ATOM 1570 O O . PHE A 1 206 ? 4.185 14.031 -14.373 1.00 79.94 206 PHE A O 1
ATOM 1577 N N . LEU A 1 207 ? 5.044 14.823 -12.445 1.00 80.44 207 LEU A N 1
ATOM 1578 C CA . LEU A 1 207 ? 4.361 16.128 -12.448 1.00 80.44 207 LEU A CA 1
ATOM 1579 C C . LEU A 1 207 ? 5.004 17.133 -13.419 1.00 80.44 207 LEU A C 1
ATOM 1581 O O . LEU A 1 207 ? 4.416 18.164 -13.745 1.00 80.44 207 LEU A O 1
ATOM 1585 N N . ILE A 1 208 ? 6.218 16.853 -13.900 1.00 86.94 208 ILE A N 1
ATOM 1586 C CA . ILE A 1 208 ? 6.934 17.725 -14.832 1.00 86.94 208 ILE A CA 1
ATOM 1587 C C . ILE A 1 208 ? 6.506 17.372 -16.261 1.00 86.94 208 ILE A C 1
ATOM 1589 O O . ILE A 1 208 ? 7.108 16.521 -16.918 1.00 86.94 208 ILE A O 1
ATOM 1593 N N . ASN A 1 209 ? 5.489 18.067 -16.779 1.00 86.12 209 ASN A N 1
ATOM 1594 C CA . ASN A 1 209 ? 4.932 17.807 -18.117 1.00 86.12 209 ASN A CA 1
ATOM 1595 C C . ASN A 1 209 ? 5.991 17.830 -19.231 1.00 86.12 209 ASN A C 1
ATOM 1597 O O . ASN A 1 209 ? 6.025 16.940 -20.076 1.00 86.12 209 ASN A O 1
ATOM 1601 N N . ARG A 1 210 ? 6.926 18.791 -19.196 1.00 88.94 210 ARG A N 1
ATOM 1602 C CA . ARG A 1 210 ? 8.021 18.880 -20.182 1.00 88.94 210 ARG A CA 1
ATOM 1603 C C . ARG A 1 210 ? 8.990 17.691 -20.151 1.00 88.94 210 ARG A C 1
ATOM 1605 O O . ARG A 1 210 ? 9.719 17.482 -21.112 1.00 88.94 210 ARG A O 1
ATOM 1612 N N . ALA A 1 211 ? 9.021 16.933 -19.055 1.00 83.62 211 ALA A N 1
ATOM 1613 C CA . ALA A 1 211 ? 9.847 15.739 -18.919 1.00 83.62 211 ALA A CA 1
ATOM 1614 C C . ALA A 1 211 ? 9.138 14.476 -19.433 1.00 83.62 211 ALA A C 1
ATOM 1616 O O . ALA A 1 211 ? 9.773 13.429 -19.506 1.00 83.62 211 ALA A O 1
ATOM 1617 N N . ALA A 1 212 ? 7.858 14.548 -19.821 1.00 82.00 212 ALA A N 1
ATOM 1618 C CA . ALA A 1 212 ? 7.120 13.392 -20.327 1.00 82.00 212 ALA A CA 1
ATOM 1619 C C . ALA A 1 212 ? 7.821 12.678 -21.503 1.00 82.00 212 ALA A C 1
ATOM 1621 O O . ALA A 1 212 ? 7.935 11.454 -21.427 1.00 82.00 212 ALA A O 1
ATOM 1622 N N . PRO A 1 213 ? 8.392 13.372 -22.515 1.00 82.50 213 PRO A N 1
ATOM 1623 C CA . PRO A 1 213 ? 9.126 12.696 -23.590 1.00 82.50 213 PRO A CA 1
ATOM 1624 C C . PRO A 1 213 ? 10.370 11.946 -23.091 1.00 82.50 213 PRO A C 1
ATOM 1626 O O . PRO A 1 213 ? 10.673 10.857 -23.570 1.00 82.50 213 PRO A O 1
ATOM 1629 N N . LEU A 1 214 ? 11.067 12.499 -22.093 1.00 79.50 214 LEU A N 1
ATOM 1630 C CA . LEU A 1 214 ? 12.258 11.888 -21.490 1.00 79.50 214 LEU A CA 1
ATOM 1631 C C . LEU A 1 214 ? 11.910 10.695 -20.592 1.00 79.50 214 LEU A C 1
ATOM 1633 O O . LEU A 1 214 ? 12.679 9.743 -20.498 1.00 79.50 214 LEU A O 1
ATOM 1637 N N . ARG A 1 215 ? 10.755 10.736 -19.920 1.00 77.94 215 ARG A N 1
ATOM 1638 C CA . ARG A 1 215 ? 10.239 9.592 -19.159 1.00 77.94 215 ARG A CA 1
ATOM 1639 C C . ARG A 1 215 ? 9.809 8.475 -20.102 1.00 77.94 215 ARG A C 1
ATOM 1641 O O . ARG A 1 215 ? 10.172 7.327 -19.875 1.00 77.94 215 ARG A O 1
ATOM 1648 N N . ALA A 1 216 ? 9.118 8.808 -21.192 1.00 70.00 216 ALA A N 1
ATOM 1649 C CA . ALA A 1 216 ? 8.709 7.831 -22.195 1.00 70.00 216 ALA A CA 1
ATOM 1650 C C . ALA A 1 216 ? 9.916 7.139 -22.852 1.00 70.00 216 ALA A C 1
ATOM 1652 O O . ALA A 1 216 ? 9.887 5.928 -23.027 1.00 70.00 216 ALA A O 1
ATOM 1653 N N . SER A 1 217 ? 11.004 7.867 -23.135 1.00 67.94 217 SER A N 1
ATOM 1654 C CA . SER A 1 217 ? 12.216 7.275 -23.726 1.00 67.94 217 SER A CA 1
ATOM 1655 C C . SER A 1 217 ? 13.016 6.380 -22.773 1.00 67.94 217 SER A C 1
ATOM 1657 O O . SER A 1 217 ? 13.793 5.547 -23.233 1.00 67.94 217 SER A O 1
ATOM 1659 N N . ARG A 1 218 ? 12.836 6.540 -21.455 1.00 60.91 218 ARG A N 1
ATOM 1660 C CA . ARG A 1 218 ? 13.447 5.696 -20.411 1.00 60.91 218 ARG A CA 1
ATOM 1661 C C . ARG A 1 218 ? 12.539 4.581 -19.915 1.00 60.91 218 ARG A C 1
ATOM 1663 O O . ARG A 1 218 ? 13.016 3.666 -19.248 1.00 60.91 218 ARG A O 1
ATOM 1670 N N . THR A 1 219 ? 11.248 4.655 -20.224 1.00 53.31 219 THR A N 1
ATOM 1671 C CA . THR A 1 219 ? 10.308 3.573 -19.952 1.00 53.31 219 THR A CA 1
ATOM 1672 C C . THR A 1 219 ? 10.631 2.467 -20.945 1.00 53.31 219 THR A C 1
ATOM 1674 O O . THR A 1 219 ? 10.143 2.471 -22.073 1.00 53.31 219 THR A O 1
ATOM 1677 N N . VAL A 1 220 ? 11.514 1.546 -20.547 1.00 48.41 220 VAL A N 1
ATOM 1678 C CA . VAL A 1 220 ? 11.679 0.269 -21.246 1.00 48.41 220 VAL A CA 1
ATOM 1679 C C . VAL A 1 220 ? 10.274 -0.292 -21.405 1.00 48.41 220 VAL A C 1
ATOM 1681 O O . VAL A 1 220 ? 9.539 -0.344 -20.419 1.00 48.41 220 VAL A O 1
ATOM 1684 N N . ALA A 1 221 ? 9.877 -0.582 -22.645 1.00 36.84 221 ALA A N 1
ATOM 1685 C CA . ALA A 1 221 ? 8.540 -1.032 -22.997 1.00 36.84 221 ALA A CA 1
ATOM 1686 C C . ALA A 1 221 ? 8.177 -2.270 -22.168 1.00 36.84 221 ALA A C 1
ATOM 1688 O O . ALA A 1 221 ? 8.466 -3.402 -22.540 1.00 36.84 221 ALA A O 1
ATOM 1689 N N . CYS A 1 222 ? 7.573 -2.037 -21.009 1.00 36.12 222 CYS A N 1
ATOM 1690 C CA . CYS A 1 222 ? 7.112 -3.074 -20.119 1.00 36.12 222 CYS A CA 1
ATOM 1691 C C . CYS A 1 222 ? 5.737 -3.468 -20.655 1.00 36.12 222 CYS A C 1
ATOM 1693 O O . CYS A 1 222 ? 4.711 -2.884 -20.308 1.00 36.12 222 CYS A O 1
ATOM 1695 N N . SER A 1 223 ? 5.724 -4.372 -21.634 1.00 29.28 223 SER A N 1
ATOM 1696 C CA . SER A 1 223 ? 4.498 -4.947 -22.178 1.00 29.28 223 SER A CA 1
ATOM 1697 C C . SER A 1 223 ? 3.902 -5.889 -21.134 1.00 29.28 223 SER A C 1
ATOM 1699 O O . SER A 1 223 ? 4.137 -7.095 -21.152 1.00 29.28 223 SER A O 1
ATOM 1701 N N . LEU A 1 224 ? 3.170 -5.338 -20.172 1.00 35.78 224 LEU A N 1
ATOM 1702 C CA . LEU A 1 224 ? 2.547 -6.128 -19.118 1.00 35.78 224 LEU A CA 1
ATOM 1703 C C . LEU A 1 224 ? 1.191 -6.643 -19.588 1.00 35.78 224 LEU A C 1
ATOM 1705 O O . LEU A 1 224 ? 0.220 -5.900 -19.727 1.00 35.78 224 LEU A O 1
ATOM 1709 N N . GLY A 1 225 ? 1.135 -7.948 -19.823 1.00 35.59 225 GLY A N 1
ATOM 1710 C CA . GLY A 1 225 ? -0.110 -8.701 -19.829 1.00 35.59 225 GLY A CA 1
ATOM 1711 C C . GLY A 1 225 ? -0.748 -8.763 -18.439 1.00 35.59 225 GLY A C 1
ATOM 1712 O O . GLY A 1 225 ? -0.224 -8.278 -17.435 1.00 35.59 225 GLY A O 1
ATOM 1713 N N . ARG A 1 226 ? -1.964 -9.298 -18.423 1.00 35.25 226 ARG A N 1
ATOM 1714 C CA . ARG A 1 226 ? -2.942 -9.109 -17.355 1.00 35.25 226 ARG A CA 1
ATOM 1715 C C . ARG A 1 226 ? -2.911 -10.289 -16.377 1.00 35.25 226 ARG A C 1
ATOM 1717 O O . ARG A 1 226 ? -3.130 -11.417 -16.811 1.00 35.25 226 ARG A O 1
ATOM 1724 N N . LEU A 1 227 ? -2.738 -10.058 -15.072 1.00 36.34 227 LEU A N 1
ATOM 1725 C CA . LEU A 1 227 ? -2.885 -11.133 -14.076 1.00 36.34 227 LEU A CA 1
ATOM 1726 C C . LEU A 1 227 ? -4.362 -11.437 -13.826 1.00 36.34 227 LEU A C 1
ATOM 1728 O O . LEU A 1 227 ? -5.184 -10.525 -13.774 1.00 36.34 227 LEU A O 1
ATOM 1732 N N . ARG A 1 228 ? -4.697 -12.704 -13.572 1.00 40.47 228 ARG A N 1
ATOM 1733 C CA . ARG A 1 228 ? -5.996 -13.095 -13.011 1.00 40.47 228 ARG A CA 1
ATOM 1734 C C . ARG A 1 228 ? -5.776 -13.670 -11.613 1.00 40.47 228 ARG A C 1
ATOM 1736 O O . ARG A 1 228 ? -5.026 -14.622 -11.421 1.00 40.47 228 ARG A O 1
ATOM 1743 N N . VAL A 1 229 ? -6.441 -13.109 -10.610 1.00 35.22 229 VAL A N 1
ATOM 1744 C CA . VAL A 1 229 ? -6.426 -13.672 -9.251 1.00 35.22 229 VAL A CA 1
ATOM 1745 C C . VAL A 1 229 ? -7.788 -14.282 -8.983 1.00 35.22 229 VAL A C 1
ATOM 1747 O O . VAL A 1 229 ? -8.735 -13.554 -8.700 1.00 35.22 229 VAL A O 1
ATOM 1750 N N . ASN A 1 230 ? -7.882 -15.609 -9.133 1.00 37.34 230 ASN A N 1
ATOM 1751 C CA . ASN A 1 230 ? -9.001 -16.481 -8.731 1.00 37.34 230 ASN A CA 1
ATOM 1752 C C . ASN A 1 230 ? -10.434 -15.977 -9.031 1.00 37.34 230 ASN A C 1
ATOM 1754 O O . ASN A 1 230 ? -11.400 -16.406 -8.408 1.00 37.34 230 ASN A O 1
ATOM 1758 N N . THR A 1 231 ? -10.574 -15.056 -9.981 1.00 33.09 231 THR A N 1
ATOM 1759 C CA . THR A 1 231 ? -11.806 -14.376 -10.370 1.00 33.09 231 THR A CA 1
ATOM 1760 C C . THR A 1 231 ? -11.696 -14.046 -11.858 1.00 33.09 231 THR A C 1
ATOM 1762 O O . THR A 1 231 ? -10.600 -13.851 -12.385 1.00 33.09 231 THR A O 1
ATOM 1765 N N . GLU A 1 232 ? -12.823 -14.058 -12.569 1.00 28.12 232 GLU A N 1
ATOM 1766 C CA . GLU A 1 232 ? -12.873 -14.068 -14.041 1.00 28.12 232 GLU A CA 1
ATOM 1767 C C . GLU A 1 232 ? -12.329 -12.796 -14.717 1.00 28.12 232 GLU A C 1
ATOM 1769 O O . GLU A 1 232 ? -12.197 -12.769 -15.944 1.00 28.12 232 GLU A O 1
ATOM 1774 N N . ARG A 1 233 ? -11.982 -11.749 -13.952 1.00 30.92 233 ARG A N 1
ATOM 1775 C CA . ARG A 1 233 ? -11.560 -10.455 -14.496 1.00 30.92 233 ARG A CA 1
ATOM 1776 C C . ARG A 1 233 ? -10.069 -10.172 -14.272 1.00 30.92 233 ARG A C 1
ATOM 1778 O O . ARG A 1 233 ? -9.566 -10.393 -13.173 1.00 30.92 233 ARG A O 1
ATOM 1785 N N . PRO A 1 234 ? -9.367 -9.687 -15.311 1.00 29.62 234 PRO A N 1
ATOM 1786 C CA . PRO A 1 234 ? -7.958 -9.329 -15.229 1.00 29.62 234 PRO A CA 1
ATOM 1787 C C . PRO A 1 234 ? -7.690 -8.090 -14.361 1.00 29.62 234 PRO A C 1
ATOM 1789 O O . PRO A 1 234 ? -8.446 -7.124 -14.416 1.00 29.62 234 PRO A O 1
ATOM 1792 N N . THR A 1 235 ? -6.554 -8.093 -13.668 1.00 34.25 235 THR A N 1
ATOM 1793 C CA . THR A 1 235 ? -5.977 -6.987 -12.892 1.00 34.25 235 THR A CA 1
ATOM 1794 C C . THR A 1 235 ? -4.702 -6.463 -13.582 1.00 34.25 235 THR A C 1
ATOM 1796 O O . THR A 1 235 ? -3.864 -7.279 -13.984 1.00 34.25 235 THR A O 1
ATOM 1799 N N . PRO A 1 236 ? -4.497 -5.136 -13.703 1.00 31.17 236 PRO A N 1
ATOM 1800 C CA . PRO A 1 236 ? -3.216 -4.562 -14.124 1.00 31.17 236 PRO A CA 1
ATOM 1801 C C . PRO A 1 236 ? -2.167 -4.670 -13.004 1.00 31.17 236 PRO A C 1
ATOM 1803 O O . PRO A 1 236 ? -2.465 -4.355 -11.858 1.00 31.17 236 PRO A O 1
ATOM 1806 N N . VAL A 1 237 ? -0.943 -5.102 -13.329 1.00 35.59 237 VAL A N 1
ATOM 1807 C CA . VAL A 1 237 ? 0.101 -5.428 -12.325 1.00 35.59 237 VAL A CA 1
ATOM 1808 C C . VAL A 1 237 ? 1.229 -4.409 -12.227 1.00 35.59 237 VAL A C 1
ATOM 1810 O O . VAL A 1 237 ? 2.011 -4.446 -11.286 1.00 35.59 237 VAL A O 1
ATOM 1813 N N . CYS A 1 238 ? 1.292 -3.440 -13.128 1.00 32.31 238 CYS A N 1
ATOM 1814 C CA . CYS A 1 238 ? 2.349 -2.444 -13.091 1.00 32.31 238 CYS A CA 1
ATOM 1815 C C . CYS A 1 238 ? 1.833 -1.135 -13.674 1.00 32.31 238 CYS A C 1
ATOM 1817 O O . CYS A 1 238 ? 1.538 -1.037 -14.866 1.00 32.31 238 CYS A O 1
ATOM 1819 N N . GLN A 1 239 ? 1.744 -0.128 -12.819 1.00 31.70 239 GLN A N 1
ATOM 1820 C CA . GLN A 1 239 ? 1.678 1.265 -13.220 1.00 31.70 239 GLN A CA 1
ATOM 1821 C C . GLN A 1 239 ? 2.801 1.956 -12.457 1.00 31.70 239 GLN A C 1
ATOM 1823 O O . GLN A 1 239 ? 2.808 1.963 -11.229 1.00 31.70 239 GLN A O 1
ATOM 1828 N N . ALA A 1 240 ? 3.817 2.384 -13.204 1.00 30.92 240 ALA A N 1
ATOM 1829 C CA . ALA A 1 240 ? 4.932 3.162 -12.678 1.00 30.92 240 ALA A CA 1
ATOM 1830 C C . ALA A 1 240 ? 4.491 4.577 -12.281 1.00 30.92 240 ALA A C 1
ATOM 1832 O O . ALA A 1 240 ? 3.549 5.100 -12.924 1.00 30.92 240 ALA A O 1
#

Radius of gyration: 17.35 Å; chains: 1; bounding box: 43×41×43 Å

Secondary structure (DSSP, 8-state):
-TT--HHHHHHHHHHHHHTT----BS-SS-SEEE-B-HHHHHT-HHHHHHHHHHHHHTT--EEB-TTS-B---HHHHHT-HHHHHHHHHHHHHHHHHTT-SEEEEPS-TTHHHHHHTHHHHHHTS--SSEEEEHHHHHHHHHHTTS---B--TT-EEE----TTTTTTT---HHHHHHHHTTT-EEEPPSS-GGGPPP-S-TTTGGG-GGGHHHHHHHS-----PPEE-SSSSEE-----

pLDDT: mean 85.96, std 17.66, range [28.12, 98.75]

InterPro domains:
  IPR004017 Cysteine-rich domain [PF02754] (158-204)

Organism: NCBI:txid410659

Sequence (240 aa):
MFGADASHLRQTIDLVRSRGVTVHLDKPKAKVLMLTTVLDILLFQDALEATARILNAAGLDWTLRSNGYEAANFGLLSGVEETQKKATEAVIRQALEIDAEMVIVPECGHAYPALRWEGAEVHGSALPFRVLAISELIGELVEQGRIRLRGDAHQALMFHDACKLGRHGGVFEQPRLALRATGAELHEPRDTEEMNWCCGGGAGGFLINRAAPLRASRTVACSLGRLRVNTERPTPVCQA

Foldseek 3Di:
DVPDALVLVVVLQVVLVVVVFDAAEDDQAFQEEEADAPCCSPPVSLQVSVLSLLCVLLVGRYHYYRQQRHLDQVCQLVVPVVSLLVNLVSNLVVCVSRVHQEYEDEPDLRRQCSCQPVSCVSVVHDRNHYYYYSLQVLLVCVVVVSFQWAADLAAEFEDADACSCFVVNVDFVSNVSNVVSNNYHYDYDPQDGNRGDHLQCPSCSVVPPVCVVVSVVSPPPGPDDFIDGPDPDTGGDDDD